Protein AF-0000000081331642 (afdb_homodimer)

Structure (mmCIF, N/CA/C/O backbone):
data_AF-0000000081331642-model_v1
#
loop_
_entity.id
_entity.type
_entity.pdbx_description
1 polymer 'Uncharacterized protein'
#
loop_
_atom_site.group_PDB
_atom_site.id
_atom_site.type_symbol
_atom_site.label_atom_id
_atom_site.label_alt_id
_atom_site.label_comp_id
_atom_site.label_asym_id
_atom_site.label_entity_id
_atom_site.label_seq_id
_atom_site.pdbx_PDB_ins_code
_atom_site.Cartn_x
_atom_site.Cartn_y
_atom_site.Cartn_z
_atom_site.occupancy
_atom_site.B_iso_or_equiv
_atom_site.auth_seq_id
_atom_site.auth_comp_id
_atom_site.auth_asym_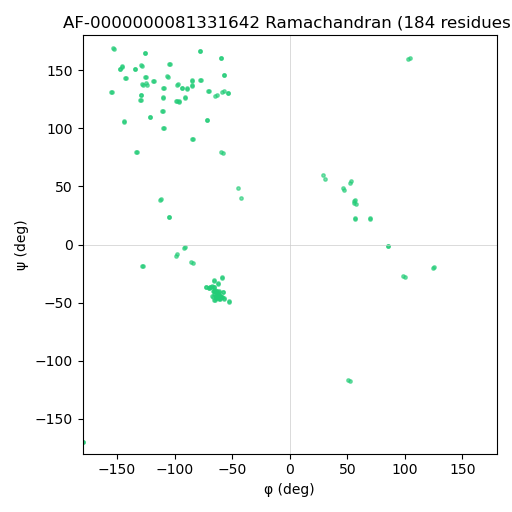id
_atom_site.auth_atom_id
_atom_site.pdbx_PDB_model_num
ATOM 1 N N . MET A 1 1 ? -24.922 18.828 -0.654 1 33.34 1 MET A N 1
ATOM 2 C CA . MET A 1 1 ? -24.812 17.391 -0.44 1 33.34 1 MET A CA 1
ATOM 3 C C . MET A 1 1 ? -23.359 16.969 -0.201 1 33.34 1 MET A C 1
ATOM 5 O O . MET A 1 1 ? -22.469 17.391 -0.939 1 33.34 1 MET A O 1
ATOM 9 N N . ASN A 1 2 ? -22.812 16.781 1.044 1 40.72 2 ASN A N 1
ATOM 10 C CA . ASN A 1 2 ? -21.469 16.797 1.607 1 40.72 2 ASN A CA 1
ATOM 11 C C . ASN A 1 2 ? -20.578 15.758 0.948 1 40.72 2 ASN A C 1
ATOM 13 O O . ASN A 1 2 ? -20.875 14.57 0.965 1 40.72 2 ASN A O 1
ATOM 17 N N . MET A 1 3 ? -20.062 16.094 -0.274 1 52.34 3 MET A N 1
ATOM 18 C CA . MET A 1 3 ? -19.266 15.375 -1.262 1 52.34 3 MET A CA 1
ATOM 19 C C . MET A 1 3 ? -18.156 14.562 -0.586 1 52.34 3 MET A C 1
ATOM 21 O O . MET A 1 3 ? -17 14.984 -0.569 1 52.34 3 MET A O 1
ATOM 25 N N . VAL A 1 4 ? -18.312 13.836 0.632 1 63.12 4 VAL A N 1
ATOM 26 C CA . VAL A 1 4 ? -17.203 13.258 1.379 1 63.12 4 VAL A CA 1
ATOM 27 C C . VAL A 1 4 ? -16.969 11.82 0.92 1 63.12 4 VAL A C 1
ATOM 29 O O . VAL A 1 4 ? -17.906 11.125 0.539 1 63.12 4 VAL A O 1
ATOM 32 N N . SER A 1 5 ? -15.758 11.438 0.521 1 74.75 5 SER A N 1
ATOM 33 C CA . SER A 1 5 ? -15.344 10.055 0.302 1 74.75 5 SER A CA 1
ATOM 34 C C . SER A 1 5 ? -15.406 9.25 1.596 1 74.75 5 SER A C 1
ATOM 36 O O . SER A 1 5 ? -15.047 9.75 2.662 1 74.75 5 SER A O 1
ATOM 38 N N . TYR A 1 6 ? -16.109 8.102 1.432 1 81.88 6 TYR A N 1
ATOM 39 C CA . TYR A 1 6 ? -16.188 7.293 2.643 1 81.88 6 TYR A CA 1
ATOM 40 C C . TYR A 1 6 ? -16.172 5.805 2.305 1 81.88 6 TYR A C 1
ATOM 42 O O . TYR A 1 6 ? -16.469 5.422 1.169 1 81.88 6 TYR A O 1
ATOM 50 N N . TRP A 1 7 ? -15.688 5.051 3.271 1 89.06 7 TRP A N 1
ATOM 51 C CA . TRP A 1 7 ? -15.672 3.594 3.211 1 89.06 7 TRP A CA 1
ATOM 52 C C . TRP A 1 7 ? -16.906 3.012 3.883 1 89.06 7 TRP A C 1
ATOM 54 O O . TRP A 1 7 ? -17.344 3.492 4.938 1 89.06 7 TRP A O 1
ATOM 64 N N . LYS A 1 8 ? -17.469 2.049 3.156 1 87.44 8 LYS A N 1
ATOM 65 C CA . LYS A 1 8 ? -18.609 1.317 3.703 1 87.44 8 LYS A CA 1
ATOM 66 C C . LYS A 1 8 ? -18.344 -0.186 3.715 1 87.44 8 LYS A C 1
ATOM 68 O O . LYS A 1 8 ? -17.781 -0.729 2.764 1 87.44 8 LYS A O 1
ATOM 73 N N . ASP A 1 9 ? -18.766 -0.871 4.914 1 90.81 9 ASP A N 1
ATOM 74 C CA . ASP A 1 9 ? -18.734 -2.326 5.02 1 90.81 9 ASP A CA 1
ATOM 75 C C . ASP A 1 9 ? -17.359 -2.883 4.664 1 90.81 9 ASP A C 1
ATOM 77 O O . ASP A 1 9 ? -17.25 -3.736 3.781 1 90.81 9 ASP A O 1
ATOM 81 N N . PHE A 1 10 ? -16.391 -2.344 5.371 1 93.38 10 PHE A N 1
ATOM 82 C CA . PHE A 1 10 ? -15.047 -2.834 5.043 1 93.38 10 PHE A CA 1
ATOM 83 C C . PHE A 1 10 ? -14.539 -3.783 6.121 1 93.38 10 PHE A C 1
ATOM 85 O O . PHE A 1 10 ? -15.047 -3.783 7.246 1 93.38 10 PHE A O 1
ATOM 92 N N . GLU A 1 11 ? -13.609 -4.68 5.785 1 96.5 11 GLU A N 1
ATOM 93 C CA . GLU A 1 11 ? -12.969 -5.613 6.703 1 96.5 11 GLU A CA 1
ATOM 94 C C . GLU A 1 11 ? -11.453 -5.645 6.496 1 96.5 11 GLU A C 1
ATOM 96 O O . GLU A 1 11 ? -10.969 -5.414 5.387 1 96.5 11 GLU A O 1
ATOM 101 N N . GLU A 1 12 ? -10.766 -5.945 7.555 1 97.06 12 GLU A N 1
ATOM 102 C CA . GLU A 1 12 ? -9.312 -6.074 7.48 1 97.06 12 GLU A CA 1
ATOM 103 C C . GLU A 1 12 ? -8.906 -7.406 6.859 1 97.06 12 GLU A C 1
ATOM 105 O O . GLU A 1 12 ? -9.508 -8.445 7.156 1 97.06 12 GLU A O 1
ATOM 110 N N . VAL A 1 13 ? -7.82 -7.363 6.02 1 97.81 13 VAL A N 1
ATOM 111 C CA . VAL A 1 13 ? -7.441 -8.609 5.363 1 97.81 13 VAL A CA 1
ATOM 112 C C . VAL A 1 13 ? -5.957 -8.891 5.602 1 97.81 13 VAL A C 1
ATOM 114 O O . VAL A 1 13 ? -5.488 -10.008 5.387 1 97.81 13 VAL A O 1
ATOM 117 N N . HIS A 1 14 ? -5.242 -7.91 5.961 1 97.31 14 HIS A N 1
ATOM 118 C CA . HIS A 1 14 ? -3.82 -8.062 6.254 1 97.31 14 HIS A CA 1
ATOM 119 C C . HIS A 1 14 ? -3.34 -6.977 7.215 1 97.31 14 HIS A C 1
ATOM 121 O O . HIS A 1 14 ? -3.668 -5.801 7.047 1 97.31 14 HIS A O 1
ATOM 127 N N . THR A 1 15 ? -2.645 -7.367 8.227 1 96.06 15 THR A N 1
ATOM 128 C CA . THR A 1 15 ? -2.033 -6.449 9.188 1 96.06 15 THR A CA 1
ATOM 129 C C . THR A 1 15 ? -0.557 -6.777 9.383 1 96.06 15 THR A C 1
ATOM 131 O O . THR A 1 15 ? -0.193 -7.938 9.57 1 96.06 15 THR A O 1
ATOM 134 N N . ASP A 1 16 ? 0.251 -5.727 9.234 1 95.69 16 ASP A N 1
ATOM 135 C CA . ASP A 1 16 ? 1.697 -5.875 9.359 1 95.69 16 ASP A CA 1
ATOM 136 C C . ASP A 1 16 ? 2.322 -4.645 10.016 1 95.69 16 ASP A C 1
ATOM 138 O O . ASP A 1 16 ? 2.541 -3.627 9.359 1 95.69 16 ASP A O 1
ATOM 142 N N . GLU A 1 17 ? 2.732 -4.699 11.25 1 92.38 17 GLU A N 1
ATOM 143 C CA . GLU A 1 17 ? 3.42 -3.645 11.992 1 92.38 17 GLU A CA 1
ATOM 144 C C . GLU A 1 17 ? 2.717 -2.303 11.82 1 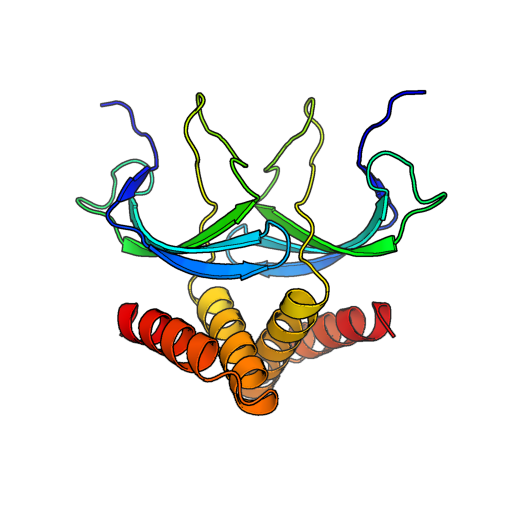92.38 17 GLU A C 1
ATOM 146 O O . GLU A 1 17 ? 3.346 -1.307 11.461 1 92.38 17 GLU A O 1
ATOM 151 N N . GLY A 1 18 ? 1.431 -2.246 11.961 1 90.5 18 GLY A N 1
ATOM 152 C CA . GLY A 1 18 ? 0.645 -1.023 11.922 1 90.5 18 GLY A CA 1
ATOM 153 C C . GLY A 1 18 ? -0.03 -0.787 10.586 1 90.5 18 GLY A C 1
ATOM 154 O O . GLY A 1 18 ? -1.012 -0.046 10.5 1 90.5 18 GLY A O 1
ATOM 155 N N . LEU A 1 19 ? 0.579 -1.318 9.516 1 94.88 19 LEU A N 1
ATOM 156 C CA . LEU A 1 19 ? -0.072 -1.257 8.211 1 94.88 19 LEU A CA 1
ATOM 157 C C . LEU A 1 19 ? -1.285 -2.18 8.164 1 94.88 19 LEU A C 1
ATOM 159 O O . LEU A 1 19 ? -1.202 -3.342 8.57 1 94.88 19 LEU A O 1
ATOM 163 N N . VAL A 1 20 ? -2.391 -1.661 7.676 1 96.88 20 VAL A N 1
ATOM 164 C CA . VAL A 1 20 ? -3.609 -2.457 7.57 1 96.88 20 VAL A CA 1
ATOM 165 C C . VAL A 1 20 ? -4.188 -2.334 6.164 1 96.88 20 VAL A C 1
ATOM 167 O O . VAL A 1 20 ? -4.406 -1.225 5.668 1 96.88 20 VAL A O 1
ATOM 170 N N . LEU A 1 21 ? -4.379 -3.496 5.523 1 97.69 21 LEU A N 1
ATOM 171 C CA . LEU A 1 21 ? -5.125 -3.541 4.27 1 97.69 21 LEU A CA 1
ATOM 172 C C . LEU A 1 21 ? -6.574 -3.941 4.512 1 97.69 21 LEU A C 1
ATOM 174 O O . LEU A 1 21 ? -6.852 -4.844 5.309 1 97.69 21 LEU A O 1
ATOM 178 N N . ILE A 1 22 ? -7.445 -3.223 3.785 1 97.44 22 ILE A N 1
ATOM 179 C CA . ILE A 1 22 ? -8.867 -3.518 3.93 1 97.44 22 ILE A CA 1
ATOM 180 C C . ILE A 1 22 ? -9.492 -3.725 2.551 1 97.44 22 ILE A C 1
ATOM 182 O O . ILE A 1 22 ? -8.977 -3.225 1.548 1 97.44 22 ILE A O 1
ATOM 186 N N . VAL A 1 23 ? -10.562 -4.484 2.545 1 97.75 23 VAL A N 1
ATOM 187 C CA . VAL A 1 23 ? -11.453 -4.52 1.385 1 97.75 23 VAL A CA 1
ATOM 188 C C . VAL A 1 23 ? -12.844 -4.043 1.784 1 97.75 23 VAL A C 1
ATOM 190 O O . VAL A 1 23 ? -13.281 -4.254 2.918 1 97.75 23 VAL A O 1
ATOM 193 N N . GLY A 1 24 ? -13.406 -3.32 0.912 1 96.06 24 GLY A N 1
ATOM 194 C CA . GLY A 1 24 ? -14.734 -2.797 1.162 1 96.06 24 GLY A CA 1
ATOM 195 C C . GLY A 1 24 ? -15.273 -1.956 0.019 1 96.06 24 GLY A C 1
ATOM 196 O O . GLY A 1 24 ? -14.766 -2.031 -1.104 1 96.06 24 GLY A O 1
ATOM 197 N N . TRP A 1 25 ? -16.344 -1.327 0.309 1 93.75 25 TRP A N 1
ATOM 198 C CA . TRP A 1 25 ? -16.953 -0.441 -0.668 1 93.75 25 TRP A CA 1
ATOM 199 C C . TRP A 1 25 ? -16.531 1.006 -0.44 1 93.75 25 TRP A C 1
ATOM 201 O O . TRP A 1 25 ? -16.656 1.523 0.673 1 93.75 25 TRP A O 1
ATOM 211 N N . TYR A 1 26 ? -15.984 1.534 -1.472 1 91.31 26 TYR A N 1
ATOM 212 C CA . TYR A 1 26 ? -15.516 2.916 -1.407 1 91.31 26 TYR A CA 1
ATOM 213 C C . TYR A 1 26 ? -16.391 3.822 -2.275 1 91.31 26 TYR A C 1
ATOM 215 O O . TYR A 1 26 ? -16.609 3.539 -3.455 1 91.31 26 TYR A O 1
ATOM 223 N N . ASP A 1 27 ? -16.875 4.844 -1.683 1 85.69 27 ASP A N 1
ATOM 224 C CA . ASP A 1 27 ? -17.641 5.828 -2.43 1 85.69 27 ASP A CA 1
ATOM 225 C C . ASP A 1 27 ? -16.875 7.141 -2.57 1 85.69 27 ASP A C 1
ATOM 227 O O . ASP A 1 27 ? -16.781 7.918 -1.617 1 85.69 27 ASP A O 1
ATOM 231 N N . HIS A 1 28 ? -16.344 7.266 -3.629 1 74 28 HIS A N 1
ATOM 232 C CA . HIS A 1 28 ? -15.602 8.484 -3.912 1 74 28 HIS A CA 1
ATOM 233 C C . HIS A 1 28 ? -16.547 9.672 -4.109 1 74 28 HIS A C 1
ATOM 235 O O . HIS A 1 28 ? -17.219 9.766 -5.137 1 74 28 HIS A O 1
ATOM 241 N N . LYS A 1 29 ? -16.609 10.594 -3.145 1 68.69 29 LYS A N 1
ATOM 242 C CA . LYS A 1 29 ? -17.391 11.828 -3.215 1 68.69 29 LYS A CA 1
ATOM 243 C C . LYS A 1 29 ? -18.859 11.539 -3.479 1 68.69 29 LYS A C 1
ATOM 245 O O . LYS A 1 29 ? -19.531 12.281 -4.203 1 68.69 29 LYS A O 1
ATOM 250 N N . ASN A 1 30 ? -19.234 10.344 -3.154 1 65.75 30 ASN A N 1
ATOM 251 C CA . ASN A 1 30 ? -20.625 9.922 -3.271 1 65.75 30 ASN A CA 1
ATOM 252 C C . ASN A 1 30 ? -21.047 9.797 -4.73 1 65.75 30 ASN A C 1
ATOM 254 O O . ASN A 1 30 ? -22.203 10.055 -5.066 1 65.75 30 ASN A O 1
ATOM 258 N N . LYS A 1 31 ? -20.234 9.648 -5.543 1 67.81 31 LYS A N 1
ATOM 259 C CA . LYS A 1 31 ? -20.562 9.672 -6.969 1 67.81 31 LYS A CA 1
ATOM 260 C C . LYS A 1 31 ? -21.047 8.305 -7.445 1 67.81 31 LYS A C 1
ATOM 262 O O . LYS A 1 31 ? -21.609 8.188 -8.531 1 67.81 31 LYS A O 1
ATOM 267 N N . ASN A 1 32 ? -20.75 7.41 -6.617 1 62.88 32 ASN A N 1
ATOM 268 C CA . ASN A 1 32 ? -21.062 6.09 -7.145 1 62.88 32 ASN A CA 1
ATOM 269 C C . ASN A 1 32 ? -22.219 5.438 -6.379 1 62.88 32 ASN A C 1
ATOM 271 O O . ASN A 1 32 ? -22.297 4.211 -6.297 1 62.88 32 ASN A O 1
ATOM 275 N N . ASN A 1 33 ? -23.078 6.152 -6.078 1 63.19 33 ASN A N 1
ATOM 276 C CA . ASN A 1 33 ? -24.281 5.574 -5.516 1 63.19 33 ASN A CA 1
ATOM 277 C C . ASN A 1 33 ? -24 4.273 -4.773 1 63.19 33 ASN A C 1
ATOM 279 O O . ASN A 1 33 ? -24.5 3.215 -5.145 1 63.19 33 ASN A O 1
ATOM 283 N N . GLY A 1 34 ? -23.328 4.137 -3.896 1 65.06 34 GLY A N 1
ATOM 284 C CA . GLY A 1 34 ? -23.109 2.963 -3.066 1 65.06 34 GLY A CA 1
ATOM 285 C C . GLY A 1 34 ? -21.656 2.537 -2.998 1 65.06 34 GLY A C 1
ATOM 286 O O . GLY A 1 34 ? -21.281 1.731 -2.145 1 65.06 34 GLY A O 1
ATOM 287 N N . GLY A 1 35 ? -20.922 2.949 -3.9 1 80.94 35 GLY A N 1
ATOM 288 C CA . GLY A 1 35 ? -19.484 2.748 -3.822 1 80.94 35 GLY A CA 1
ATOM 289 C C . GLY A 1 35 ? -19 1.627 -4.715 1 80.94 35 GLY A C 1
ATOM 290 O O . GLY A 1 35 ? -19.797 0.852 -5.25 1 80.94 35 GLY A O 1
ATOM 291 N N . SER A 1 36 ? -17.797 1.575 -5.051 1 90.31 36 SER A N 1
ATOM 292 C CA . SER A 1 36 ? -17.109 0.513 -5.781 1 90.31 36 SER A CA 1
ATOM 293 C C . SER A 1 36 ? -16.203 -0.305 -4.855 1 90.31 36 SER A C 1
ATOM 295 O O . SER A 1 36 ? -15.695 0.214 -3.865 1 90.31 36 SER A O 1
ATOM 297 N N . LYS A 1 37 ? -16.172 -1.584 -5.164 1 94.69 37 LYS A N 1
ATOM 298 C CA . LYS A 1 37 ? -15.25 -2.438 -4.418 1 94.69 37 LYS A CA 1
ATOM 299 C C . LYS A 1 37 ? -13.812 -1.933 -4.543 1 94.69 37 LYS A C 1
ATOM 301 O O . LYS A 1 37 ? -13.359 -1.606 -5.641 1 94.69 37 LYS A O 1
ATOM 306 N N . ALA A 1 38 ? -13.188 -1.855 -3.408 1 95.94 38 ALA A N 1
ATOM 307 C CA . ALA A 1 38 ? -11.828 -1.316 -3.441 1 95.94 38 ALA A CA 1
ATOM 308 C C . ALA A 1 38 ? -10.961 -1.961 -2.367 1 95.94 38 ALA A C 1
ATOM 310 O O . ALA A 1 38 ? -11.469 -2.473 -1.368 1 95.94 38 ALA A O 1
ATOM 311 N N . LEU A 1 39 ? -9.703 -2.025 -2.646 1 97.38 39 LEU A N 1
ATOM 312 C CA . LEU A 1 39 ? -8.68 -2.27 -1.634 1 97.38 39 LEU A CA 1
ATOM 313 C C . LEU A 1 39 ? -8.195 -0.958 -1.023 1 97.38 39 LEU A C 1
ATOM 315 O O . LEU A 1 39 ? -7.973 0.02 -1.74 1 97.38 39 LEU A O 1
ATOM 319 N N . GLY A 1 40 ? -8.078 -0.889 0.271 1 96.12 40 GLY A N 1
ATOM 320 C CA . GLY A 1 40 ? -7.598 0.287 0.977 1 96.12 40 GLY A CA 1
ATOM 321 C C . GLY A 1 40 ? -6.434 -0.008 1.902 1 96.12 40 GLY A C 1
ATOM 322 O O . GLY A 1 40 ? -6.156 -1.17 2.211 1 96.12 40 GLY A O 1
ATOM 323 N N . VAL A 1 41 ? -5.762 1.034 2.324 1 95.62 41 VAL A N 1
ATOM 324 C CA . VAL A 1 41 ? -4.633 0.885 3.236 1 95.62 41 VAL A CA 1
ATOM 325 C C . VAL A 1 41 ? -4.629 2.031 4.246 1 95.62 41 VAL A C 1
ATOM 327 O O . VAL A 1 41 ? -4.992 3.162 3.914 1 95.62 41 VAL A O 1
ATOM 330 N N . HIS A 1 42 ? -4.266 1.721 5.41 1 92.69 42 HIS A N 1
ATOM 331 C CA . HIS A 1 42 ? -4.039 2.725 6.445 1 92.69 42 HIS A CA 1
ATOM 332 C C . HIS A 1 42 ? -3.025 2.24 7.473 1 92.69 42 HIS A C 1
ATOM 334 O O . HIS A 1 42 ? -2.609 1.079 7.441 1 92.69 42 HIS A O 1
ATOM 340 N N . TRP A 1 43 ? -2.574 3.098 8.281 1 91.88 43 TRP A N 1
ATOM 341 C CA . TRP A 1 43 ? -1.648 2.822 9.383 1 91.88 43 TRP A CA 1
ATOM 342 C C . TRP A 1 43 ? -2.254 3.225 10.719 1 91.88 43 TRP A C 1
ATOM 344 O O . TRP A 1 43 ? -2.332 4.41 11.039 1 91.88 43 TRP A O 1
ATOM 354 N N . GLY A 1 44 ? -2.574 2.176 11.477 1 91 44 GLY A N 1
ATOM 355 C CA . GLY A 1 44 ? -3.309 2.516 12.68 1 91 44 GLY A CA 1
ATOM 356 C C . GLY A 1 44 ? -4.527 3.375 12.414 1 91 44 GLY A C 1
ATOM 357 O O . GLY A 1 44 ? -5.41 2.99 11.648 1 91 44 GLY A O 1
ATOM 358 N N . ASP A 1 45 ? -4.531 4.578 12.953 1 87.44 45 ASP A N 1
ATOM 359 C CA . ASP A 1 45 ? -5.676 5.469 12.773 1 87.44 45 ASP A CA 1
ATOM 360 C C . ASP A 1 45 ? -5.359 6.566 11.758 1 87.44 45 ASP A C 1
ATOM 362 O O . ASP A 1 45 ? -6.023 7.605 11.734 1 87.44 45 ASP A O 1
ATOM 366 N N . TYR A 1 46 ? -4.352 6.223 10.883 1 87.38 46 TYR A N 1
ATOM 367 C CA . TYR A 1 46 ? -3.916 7.195 9.891 1 87.38 46 TYR A CA 1
ATOM 368 C C . TYR A 1 46 ? -3.982 6.605 8.484 1 87.38 46 TYR A C 1
ATOM 370 O O . TYR A 1 46 ? -3.672 5.43 8.281 1 87.38 46 TYR A O 1
ATOM 378 N N . PRO A 1 47 ? -4.344 7.527 7.582 1 84.19 47 PRO A N 1
ATOM 379 C CA . PRO A 1 47 ? -4.688 8.945 7.645 1 84.19 47 PRO A CA 1
ATOM 380 C C . PRO A 1 47 ? -6.109 9.188 8.148 1 84.19 47 PRO A C 1
ATOM 382 O O . PRO A 1 47 ? -6.906 8.25 8.234 1 84.19 47 PRO A O 1
ATOM 385 N N . GLN A 1 48 ? -6.367 10.422 8.477 1 83.5 48 GLN A N 1
ATOM 386 C CA . GLN A 1 48 ? -7.695 10.836 8.914 1 83.5 48 GLN A CA 1
ATOM 387 C C . GLN A 1 48 ? -8.188 12.039 8.117 1 83.5 48 GLN A C 1
ATOM 389 O O . GLN A 1 48 ? -7.383 12.883 7.699 1 83.5 48 GLN A O 1
ATOM 394 N N . SER A 1 49 ? -9.406 11.977 7.77 1 76.5 49 SER A N 1
ATOM 395 C CA . SER A 1 49 ? -10.109 13.148 7.25 1 76.5 49 SER A CA 1
ATOM 396 C C . SER A 1 49 ? -11.164 13.641 8.234 1 76.5 49 SER A C 1
ATOM 398 O O . SER A 1 49 ? -12.109 12.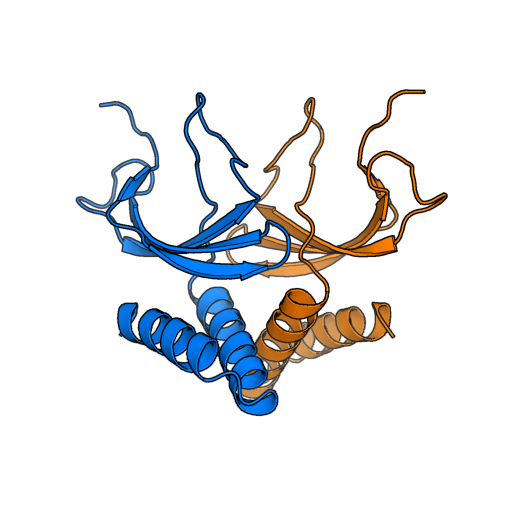914 8.555 1 76.5 49 SER A O 1
ATOM 400 N N . ARG A 1 50 ? -10.977 14.859 8.773 1 80.31 50 ARG A N 1
ATOM 401 C CA . ARG A 1 50 ? -11.891 15.43 9.758 1 80.31 50 ARG A CA 1
ATOM 402 C C . ARG A 1 50 ? -12.047 14.508 10.961 1 80.31 50 ARG A C 1
ATOM 404 O O . ARG A 1 50 ? -13.172 14.234 11.398 1 80.31 50 ARG A O 1
ATOM 411 N N . GLY A 1 51 ? -10.953 13.867 11.344 1 81.69 51 GLY A N 1
ATOM 412 C CA . GLY A 1 51 ? -10.945 13.07 12.562 1 81.69 51 GLY A CA 1
ATOM 413 C C . GLY A 1 51 ? -11.445 11.648 12.344 1 81.69 51 GLY A C 1
ATOM 414 O O . GLY A 1 51 ? -11.523 10.867 13.289 1 81.69 51 GLY A O 1
ATOM 415 N N . VAL A 1 52 ? -11.812 11.367 11.203 1 84.62 52 VAL A N 1
ATOM 416 C CA . VAL A 1 52 ? -12.312 10.031 10.883 1 84.62 52 VAL A CA 1
ATOM 417 C C . VAL A 1 52 ? -11.289 9.297 10.016 1 84.62 52 VAL A C 1
ATOM 419 O O . VAL A 1 52 ? -10.719 9.875 9.086 1 84.62 52 VAL A O 1
ATOM 422 N N . LEU A 1 53 ? -11.062 8.055 10.375 1 87.31 53 LEU A N 1
ATOM 423 C CA . LEU A 1 53 ? -10.156 7.23 9.586 1 87.31 53 LEU A CA 1
ATOM 424 C C . LEU A 1 53 ? -10.57 7.223 8.117 1 87.31 53 LEU A C 1
ATOM 426 O O . LEU A 1 53 ? -11.742 7.008 7.793 1 87.31 53 LEU A O 1
ATOM 430 N N . SER A 1 54 ? -9.594 7.473 7.262 1 87.44 54 SER A N 1
ATOM 431 C CA . SER A 1 54 ? -9.82 7.547 5.82 1 87.44 54 SER A CA 1
ATOM 432 C C . SER A 1 54 ? -8.773 6.75 5.055 1 87.44 54 SER A C 1
ATOM 434 O O . SER A 1 54 ? -7.855 7.332 4.465 1 87.44 54 SER A O 1
ATOM 436 N N . PRO A 1 55 ? -8.984 5.473 5.016 1 91.56 55 PRO A N 1
ATOM 437 C CA . PRO A 1 55 ? -8.016 4.645 4.289 1 91.56 55 PRO A CA 1
ATOM 438 C C . PRO A 1 55 ? -7.848 5.074 2.832 1 91.56 55 PRO A C 1
ATOM 440 O O . PRO A 1 55 ? -8.812 5.508 2.199 1 91.56 55 PRO A O 1
ATOM 443 N N . CYS A 1 56 ? -6.66 4.926 2.352 1 91.94 56 CYS A N 1
ATOM 444 C CA . CYS A 1 56 ? -6.363 5.277 0.967 1 91.94 56 CYS A CA 1
ATOM 445 C C . CYS A 1 56 ? -6.691 4.121 0.028 1 91.94 56 CYS A C 1
ATOM 447 O O . CYS A 1 56 ? -6.434 2.961 0.352 1 91.94 56 CYS A O 1
ATOM 449 N N . VAL A 1 57 ? -7.199 4.5 -1.093 1 93.12 57 VAL A N 1
ATOM 450 C CA . VAL A 1 57 ? -7.629 3.492 -2.055 1 93.12 57 VAL A CA 1
ATOM 451 C C . VAL A 1 57 ? -6.441 3.053 -2.908 1 93.12 57 VAL A C 1
ATOM 453 O O . VAL A 1 57 ? -5.648 3.885 -3.357 1 93.12 57 VAL A O 1
ATOM 456 N N . ILE A 1 58 ? -6.328 1.784 -3.131 1 95.88 58 ILE A N 1
ATOM 457 C CA . ILE A 1 58 ? -5.336 1.207 -4.031 1 95.88 58 ILE A CA 1
ATOM 458 C C . ILE A 1 58 ? -5.98 0.906 -5.383 1 95.88 58 ILE A C 1
ATOM 460 O O . ILE A 1 58 ? -6.977 0.186 -5.453 1 95.88 58 ILE A O 1
ATOM 464 N N . PRO A 1 59 ? -5.465 1.437 -6.449 1 94.69 59 PRO A N 1
ATOM 465 C CA . PRO A 1 59 ? -6.043 1.241 -7.777 1 94.69 59 PRO A CA 1
ATOM 466 C C . PRO A 1 59 ? -6.102 -0.229 -8.188 1 94.69 59 PRO A C 1
ATOM 468 O O . PRO A 1 59 ? -5.309 -1.04 -7.703 1 94.69 59 PRO A O 1
ATOM 471 N N . VAL A 1 60 ? -6.93 -0.527 -9.133 1 92.81 60 VAL A N 1
ATOM 472 C CA . VAL A 1 60 ? -7.293 -1.887 -9.516 1 92.81 60 VAL A CA 1
ATOM 473 C C . VAL A 1 60 ? -6.051 -2.646 -9.969 1 92.81 60 VAL A C 1
ATOM 475 O O . VAL A 1 60 ? -5.824 -3.785 -9.555 1 92.81 60 VAL A O 1
ATOM 478 N N . SER A 1 61 ? -5.215 -2.086 -10.797 1 90.5 61 SER A N 1
ATOM 479 C CA . SER A 1 61 ? -4.047 -2.787 -11.32 1 90.5 61 SER A CA 1
ATOM 480 C C . SER A 1 61 ? -3.051 -3.107 -10.211 1 90.5 61 SER A C 1
ATOM 482 O O . SER A 1 61 ? -2.523 -4.219 -10.148 1 90.5 61 SER A O 1
ATOM 484 N N . THR A 1 62 ? -2.814 -2.24 -9.352 1 95.38 62 THR A N 1
ATOM 485 C CA . THR A 1 62 ? -1.882 -2.439 -8.242 1 95.38 62 THR A CA 1
ATOM 486 C C . THR A 1 62 ? -2.473 -3.389 -7.207 1 95.38 62 THR A C 1
ATOM 488 O O . THR A 1 62 ? -1.75 -4.188 -6.605 1 95.38 62 THR A O 1
ATOM 491 N N . ARG A 1 63 ? -3.768 -3.275 -7.023 1 96.25 63 ARG A N 1
ATOM 492 C CA . ARG A 1 63 ? -4.473 -4.156 -6.098 1 96.25 63 ARG A CA 1
ATOM 493 C C . ARG A 1 63 ? -4.191 -5.621 -6.41 1 96.25 63 ARG A C 1
ATOM 495 O O . ARG A 1 63 ? -3.84 -6.395 -5.52 1 96.25 63 ARG A O 1
ATOM 502 N N . SER A 1 64 ? -4.34 -5.945 -7.672 1 95.31 64 SER A N 1
ATOM 503 C CA . SER A 1 64 ? -4.137 -7.328 -8.086 1 95.31 64 SER A CA 1
ATOM 504 C C . SER A 1 64 ? -2.703 -7.777 -7.824 1 95.31 64 SER A C 1
ATOM 506 O O . SER A 1 64 ? -2.471 -8.906 -7.375 1 95.31 64 SER A O 1
ATOM 508 N N . ALA A 1 65 ? -1.804 -6.941 -8.117 1 95.38 65 ALA A N 1
ATOM 509 C CA . ALA A 1 65 ? -0.395 -7.262 -7.906 1 95.38 65 ALA A CA 1
ATOM 510 C C . ALA A 1 65 ? -0.1 -7.469 -6.422 1 95.38 65 ALA A C 1
ATOM 512 O O . ALA A 1 65 ? 0.581 -8.422 -6.047 1 95.38 65 ALA A O 1
ATOM 513 N N . ILE A 1 66 ? -0.615 -6.609 -5.605 1 97.12 66 ILE A N 1
ATOM 514 C CA . ILE A 1 66 ? -0.36 -6.652 -4.168 1 97.12 66 ILE A CA 1
ATOM 515 C C . ILE A 1 66 ? -0.967 -7.922 -3.574 1 97.12 66 ILE A C 1
ATOM 517 O O . ILE A 1 66 ? -0.299 -8.648 -2.836 1 97.12 66 ILE A O 1
ATOM 521 N N . LEU A 1 67 ? -2.189 -8.203 -3.906 1 97.69 67 LEU A N 1
ATOM 522 C CA . LEU A 1 67 ? -2.859 -9.375 -3.355 1 97.69 67 LEU A CA 1
ATOM 523 C C . LEU A 1 67 ? -2.191 -10.656 -3.836 1 97.69 67 LEU A C 1
ATOM 525 O O . LEU A 1 67 ? -2.047 -11.609 -3.068 1 97.69 67 LEU A O 1
ATOM 529 N N . SER A 1 68 ? -1.746 -10.68 -5.047 1 95.62 68 SER A N 1
ATOM 530 C CA . SER A 1 68 ? -1.019 -11.836 -5.566 1 95.62 68 SER A CA 1
ATOM 531 C C . SER A 1 68 ? 0.299 -12.039 -4.824 1 95.62 68 SER A C 1
ATOM 533 O O . SER A 1 68 ? 0.658 -13.164 -4.488 1 95.62 68 SER A O 1
ATOM 535 N N . GLY A 1 69 ? 0.994 -10.953 -4.617 1 96.62 69 GLY A N 1
ATOM 536 C CA . GLY A 1 69 ? 2.238 -11.039 -3.871 1 96.62 69 GLY A CA 1
ATOM 537 C C . GLY A 1 69 ? 2.049 -11.539 -2.453 1 96.62 69 GLY A C 1
ATOM 538 O O . GLY A 1 69 ? 2.814 -12.383 -1.982 1 96.62 69 GLY A O 1
ATOM 539 N N . LEU A 1 70 ? 1.064 -11.047 -1.821 1 97.62 70 LEU A N 1
ATOM 540 C CA . LEU A 1 70 ? 0.772 -11.453 -0.452 1 97.62 70 LEU A CA 1
ATOM 541 C C . LEU A 1 70 ? 0.357 -12.922 -0.401 1 97.62 70 LEU A C 1
ATOM 543 O O . LEU A 1 70 ? 0.73 -13.648 0.526 1 97.62 70 LEU A O 1
ATOM 547 N N . LEU A 1 71 ? -0.441 -13.359 -1.399 1 97.38 71 LEU A N 1
ATOM 548 C CA . LEU A 1 71 ? -0.848 -14.758 -1.454 1 97.38 71 LEU A CA 1
ATOM 549 C C . LEU A 1 71 ? 0.362 -15.672 -1.64 1 97.38 71 LEU A C 1
ATOM 551 O O . LEU A 1 71 ? 0.495 -16.688 -0.945 1 97.38 71 LEU A O 1
ATOM 555 N N . HIS A 1 72 ? 1.21 -15.312 -2.506 1 95.62 72 HIS A N 1
ATOM 556 C CA . HIS A 1 72 ? 2.422 -16.094 -2.729 1 95.62 72 HIS A CA 1
ATOM 557 C C . HIS A 1 72 ? 3.246 -16.203 -1.45 1 95.62 72 HIS A C 1
ATOM 559 O O . HIS A 1 72 ? 3.721 -17.297 -1.109 1 95.62 72 HIS A O 1
ATOM 565 N N . GLN A 1 73 ? 3.393 -15.102 -0.779 1 95.94 73 GLN A N 1
ATOM 566 C CA . GLN A 1 73 ? 4.148 -15.094 0.469 1 95.94 73 GLN A CA 1
ATOM 567 C C . GLN A 1 73 ? 3.5 -16 1.508 1 95.94 73 GLN A C 1
ATOM 569 O O . GLN A 1 73 ? 4.191 -16.766 2.191 1 95.94 73 GLN A O 1
ATOM 574 N N . ALA A 1 74 ? 2.227 -15.891 1.646 1 96.88 74 ALA A N 1
ATOM 575 C CA . ALA A 1 74 ? 1.503 -16.688 2.637 1 96.88 74 ALA A CA 1
ATOM 576 C C . ALA A 1 74 ? 1.642 -18.172 2.35 1 96.88 74 ALA A C 1
ATOM 578 O O . ALA A 1 74 ? 1.844 -18.969 3.268 1 96.88 74 ALA A O 1
ATOM 579 N N . VAL A 1 75 ? 1.568 -18.547 1.077 1 96.88 75 VAL A N 1
ATOM 580 C CA . VAL A 1 75 ? 1.698 -19.938 0.663 1 96.88 75 VAL A CA 1
ATOM 581 C C . VAL A 1 75 ? 3.117 -20.422 0.936 1 96.88 75 VAL A C 1
ATOM 583 O O . VAL A 1 75 ? 3.311 -21.516 1.482 1 96.88 75 VAL A O 1
ATOM 586 N N . SER A 1 76 ? 4.074 -19.609 0.586 1 96.12 76 SER A N 1
ATOM 587 C CA . SER A 1 76 ? 5.473 -19.984 0.77 1 96.12 76 SER A CA 1
ATOM 588 C C . SER A 1 76 ? 5.797 -20.203 2.244 1 96.12 76 SER A C 1
ATOM 590 O O . SER A 1 76 ? 6.617 -21.062 2.582 1 96.12 76 SER A O 1
ATOM 592 N N . LYS A 1 77 ? 5.16 -19.469 3.119 1 96 77 LYS A N 1
ATOM 593 C CA . LYS A 1 77 ? 5.406 -19.562 4.555 1 96 77 LYS A CA 1
ATOM 594 C C . LYS A 1 77 ? 4.453 -20.562 5.207 1 96 77 LYS A C 1
ATOM 596 O O . LYS A 1 77 ? 4.492 -20.766 6.426 1 96 77 LYS A O 1
ATOM 601 N N . SER A 1 78 ? 3.566 -21.109 4.449 1 96.56 78 SER A N 1
ATOM 602 C CA . SER A 1 78 ? 2.561 -22.047 4.941 1 96.56 78 SER A CA 1
ATOM 603 C C . SER A 1 78 ? 1.724 -21.422 6.055 1 96.56 78 SER A C 1
ATOM 605 O O . SER A 1 78 ? 1.436 -22.078 7.059 1 96.56 78 SER A O 1
ATOM 607 N N . ASP A 1 79 ? 1.497 -20.172 5.926 1 96.38 79 ASP A N 1
ATOM 608 C CA . ASP A 1 79 ? 0.605 -19.453 6.828 1 96.38 79 ASP A CA 1
ATOM 609 C C . ASP A 1 79 ? -0.85 -19.594 6.387 1 96.38 79 ASP A C 1
ATOM 611 O O . ASP A 1 79 ? -1.371 -18.719 5.688 1 96.38 79 ASP A O 1
ATOM 615 N N . LEU A 1 80 ? -1.498 -20.531 6.848 1 97.06 80 LEU A N 1
ATOM 616 C CA . LEU A 1 80 ? -2.814 -20.922 6.348 1 97.06 80 LEU A CA 1
ATOM 617 C C . LEU A 1 80 ? -3.848 -19.844 6.668 1 97.06 80 LEU A C 1
ATOM 619 O O . LEU A 1 80 ? -4.77 -19.609 5.883 1 97.06 80 LEU A O 1
ATOM 623 N N . GLU A 1 81 ? -3.695 -19.234 7.812 1 97.25 81 GLU A N 1
ATOM 624 C CA . GLU A 1 81 ? -4.629 -18.172 8.172 1 97.25 81 GLU A CA 1
ATOM 625 C C . GLU A 1 81 ? -4.531 -17 7.188 1 97.25 81 GLU A C 1
ATOM 627 O O . GLU A 1 81 ? -5.555 -16.484 6.727 1 97.25 81 GLU A O 1
ATOM 632 N N . GLN A 1 82 ? -3.328 -16.641 6.891 1 96.75 82 GLN A N 1
ATOM 633 C CA . GLN A 1 82 ? -3.127 -15.539 5.949 1 96.75 82 GLN A CA 1
ATOM 634 C C . GLN A 1 82 ? -3.543 -15.938 4.539 1 96.75 82 GLN A C 1
ATOM 636 O O . GLN A 1 82 ? -4.062 -15.117 3.779 1 96.75 82 GLN A O 1
ATOM 641 N N . VAL A 1 83 ? -3.299 -17.188 4.156 1 97.75 83 VAL A N 1
ATOM 642 C CA . VAL A 1 83 ? -3.74 -17.672 2.852 1 97.75 83 VAL A CA 1
ATOM 643 C C . VAL A 1 83 ? -5.254 -17.5 2.721 1 97.75 83 VAL A C 1
ATOM 645 O O . VAL A 1 83 ? -5.738 -16.953 1.727 1 97.75 83 VAL A O 1
ATOM 648 N N . GLU A 1 84 ? -5.984 -17.891 3.738 1 98 84 GLU A N 1
ATOM 649 C CA . GLU A 1 84 ? -7.441 -17.812 3.693 1 98 84 GLU A CA 1
ATOM 650 C C . GLU A 1 84 ? -7.914 -16.359 3.639 1 98 84 GLU A C 1
ATOM 652 O O . GLU A 1 84 ? -8.852 -16.031 2.906 1 98 84 GLU A O 1
ATOM 657 N N . SER A 1 85 ? -7.27 -15.516 4.375 1 98 85 SER A N 1
ATOM 658 C CA . SER A 1 85 ? -7.637 -14.102 4.41 1 98 85 SER A CA 1
ATOM 659 C C . SER A 1 85 ? -7.441 -13.445 3.051 1 98 85 SER A C 1
ATOM 661 O O . SER A 1 85 ? -8.32 -12.727 2.568 1 98 85 SER A O 1
ATOM 663 N N . ILE A 1 86 ? -6.309 -13.703 2.451 1 98.06 86 ILE A N 1
ATOM 664 C CA . ILE A 1 86 ? -5.996 -13.078 1.169 1 98.06 86 ILE A CA 1
ATOM 665 C C . ILE A 1 86 ? -6.898 -13.656 0.082 1 98.06 86 ILE A C 1
ATOM 667 O O . ILE A 1 86 ? -7.332 -12.938 -0.824 1 98.06 86 ILE A O 1
ATOM 671 N N . LYS A 1 87 ? -7.168 -14.93 0.17 1 97.69 87 LYS A N 1
ATOM 672 C CA . LYS A 1 87 ? -8.086 -15.531 -0.789 1 97.69 87 LYS A CA 1
ATOM 673 C C . LYS A 1 87 ? -9.469 -14.883 -0.707 1 97.69 87 LYS A C 1
ATOM 675 O O . LYS A 1 87 ? -10.086 -14.594 -1.734 1 97.69 87 LYS A O 1
ATOM 680 N N . LYS A 1 88 ? -9.953 -14.68 0.474 1 97.56 88 LYS A N 1
ATOM 681 C CA . LYS A 1 88 ? -11.234 -14 0.659 1 97.56 88 LYS A CA 1
ATOM 682 C C . LYS A 1 88 ? -11.211 -12.602 0.04 1 97.56 88 LYS A C 1
ATOM 684 O O . LYS A 1 88 ? -12.195 -12.172 -0.56 1 97.56 88 LYS A O 1
ATOM 689 N N . ALA A 1 89 ? -10.117 -11.93 0.209 1 97.81 89 ALA A N 1
ATOM 690 C CA . ALA A 1 89 ? -9.969 -10.602 -0.382 1 97.81 89 ALA A CA 1
ATOM 691 C C . ALA A 1 89 ? -10.055 -10.672 -1.904 1 97.81 89 ALA A C 1
ATOM 693 O O . ALA A 1 89 ? -10.727 -9.844 -2.527 1 97.81 89 ALA A O 1
ATOM 694 N N . ILE A 1 90 ? -9.383 -11.617 -2.467 1 97 90 ILE A N 1
ATOM 695 C CA . ILE A 1 90 ? -9.383 -11.773 -3.918 1 97 90 ILE A CA 1
ATOM 696 C C . ILE A 1 90 ? -10.789 -12.094 -4.402 1 97 90 ILE A C 1
ATOM 698 O O . ILE A 1 90 ? -11.258 -11.531 -5.395 1 97 90 ILE A O 1
ATOM 702 N N . GLU A 1 91 ? -11.477 -12.898 -3.697 1 96.81 91 GLU A N 1
ATOM 703 C CA . GLU A 1 91 ? -12.836 -13.297 -4.051 1 96.81 91 GLU A CA 1
ATOM 704 C C . GLU A 1 91 ? -13.797 -12.109 -3.98 1 96.81 91 GLU A C 1
ATOM 706 O O . GLU A 1 91 ? -14.773 -12.047 -4.73 1 96.81 91 GLU A O 1
ATOM 711 N N . PHE A 1 92 ? -13.523 -11.234 -3.137 1 97.19 92 PHE A N 1
ATOM 712 C CA . PHE A 1 92 ? -14.336 -10.039 -2.996 1 97.19 92 PHE A CA 1
ATOM 713 C C . PHE A 1 92 ? -14.391 -9.258 -4.309 1 97.19 92 PHE A C 1
ATOM 715 O O . PHE A 1 92 ? -15.375 -8.578 -4.59 1 97.19 92 PHE A O 1
ATOM 722 N N . PHE A 1 93 ? -13.438 -9.328 -5.105 1 95.25 93 PHE A N 1
ATOM 723 C CA . PHE A 1 93 ? -13.352 -8.523 -6.312 1 95.25 93 PHE A CA 1
ATOM 724 C C . PHE A 1 93 ? -13.828 -9.312 -7.527 1 95.25 93 PHE A C 1
ATOM 726 O O . PHE A 1 93 ? -13.82 -8.797 -8.648 1 95.25 93 PHE A O 1
ATOM 733 N N . VAL A 1 94 ? -14.062 -10.508 -7.402 1 86.94 94 VAL A N 1
ATOM 734 C CA . VAL A 1 94 ? -14.602 -11.328 -8.477 1 86.94 94 VAL A CA 1
ATOM 735 C C . VAL A 1 94 ? -16.125 -11.25 -8.477 1 86.94 94 VAL A C 1
ATOM 737 O O . VAL A 1 94 ? -16.75 -11.094 -7.422 1 86.94 94 VAL A O 1
ATOM 740 N N . MET B 1 1 ? 15.07 18.625 20.328 1 33.62 1 MET B N 1
ATOM 741 C CA . MET B 1 1 ? 15.477 18.125 19.016 1 33.62 1 MET B CA 1
ATOM 742 C C . MET B 1 1 ? 14.289 17.547 18.25 1 33.62 1 MET B C 1
ATOM 744 O O . MET B 1 1 ? 13.508 16.781 18.812 1 33.62 1 MET B O 1
ATOM 748 N N . ASN B 1 2 ? 13.594 18.266 17.297 1 40.94 2 ASN B N 1
ATOM 749 C CA . ASN B 1 2 ? 12.266 18.156 16.703 1 40.94 2 ASN B CA 1
ATOM 750 C C . ASN B 1 2 ? 12.07 16.797 16.031 1 40.94 2 ASN B C 1
ATOM 752 O O . ASN B 1 2 ? 12.828 16.422 15.133 1 40.94 2 ASN B O 1
ATOM 756 N N . MET B 1 3 ? 11.789 15.727 16.906 1 52.59 3 MET B N 1
ATOM 757 C CA . MET B 1 3 ? 11.688 14.289 16.656 1 52.59 3 MET B CA 1
ATOM 758 C C . MET B 1 3 ? 10.867 14.008 15.406 1 52.59 3 MET B C 1
ATOM 760 O O . MET B 1 3 ? 9.672 13.727 15.484 1 52.59 3 MET B O 1
ATOM 764 N N . VAL B 1 4 ? 11.086 14.68 14.156 1 63.16 4 VAL B N 1
ATOM 765 C CA . VAL B 1 4 ? 10.188 14.562 13.008 1 63.16 4 VAL B CA 1
ATOM 766 C C . VAL B 1 4 ? 10.641 13.406 12.117 1 63.16 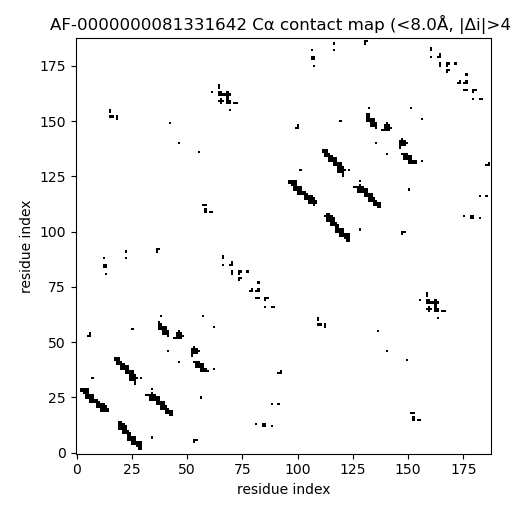4 VAL B C 1
ATOM 768 O O . VAL B 1 4 ? 1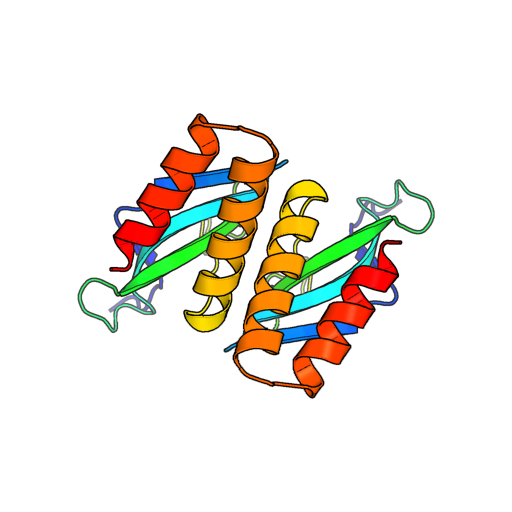1.836 13.125 12.023 1 63.16 4 VAL B O 1
ATOM 771 N N . SER B 1 5 ? 9.789 12.453 11.766 1 75.31 5 SER B N 1
ATOM 772 C CA . SER B 1 5 ? 10.016 11.453 10.734 1 75.31 5 SER B CA 1
ATOM 773 C C . SER B 1 5 ? 10.125 12.094 9.352 1 75.31 5 SER B C 1
ATOM 775 O O . SER B 1 5 ? 9.367 13.016 9.031 1 75.31 5 SER B O 1
ATOM 777 N N . TYR B 1 6 ? 11.242 11.703 8.711 1 82.38 6 TYR B N 1
ATOM 778 C CA . TYR B 1 6 ? 11.375 12.281 7.383 1 82.38 6 TYR B CA 1
ATOM 779 C C . TYR B 1 6 ? 12.039 11.297 6.422 1 82.38 6 TYR B C 1
ATOM 781 O O . TYR B 1 6 ? 12.68 10.344 6.852 1 82.38 6 TYR B O 1
ATOM 789 N N . TRP B 1 7 ? 11.703 11.5 5.148 1 89.25 7 TRP B N 1
ATOM 790 C CA . TRP B 1 7 ? 12.289 10.742 4.043 1 89.25 7 TRP B CA 1
ATOM 791 C C . TRP B 1 7 ? 13.484 11.484 3.451 1 89.25 7 TRP B C 1
ATOM 793 O O . TRP B 1 7 ? 13.453 12.703 3.295 1 89.25 7 TRP B O 1
ATOM 803 N N . LYS B 1 8 ? 14.531 10.664 3.238 1 87.88 8 LYS B N 1
ATOM 804 C CA . LYS B 1 8 ? 15.727 11.188 2.58 1 87.88 8 LYS B CA 1
ATOM 805 C C . LYS B 1 8 ? 16.078 10.359 1.351 1 87.88 8 LYS B C 1
ATOM 807 O O . LYS B 1 8 ? 15.992 9.133 1.375 1 87.88 8 LYS B O 1
ATOM 812 N N . ASP B 1 9 ? 16.5 11.133 0.197 1 91.38 9 ASP B N 1
ATOM 813 C CA . ASP B 1 9 ? 17.031 10.492 -0.998 1 91.38 9 ASP B CA 1
ATOM 814 C C . ASP B 1 9 ? 16.094 9.406 -1.516 1 91.38 9 ASP B C 1
ATOM 816 O O . ASP B 1 9 ? 16.516 8.25 -1.681 1 91.38 9 ASP B O 1
ATOM 820 N N . PHE B 1 10 ? 14.852 9.836 -1.691 1 93.75 10 PHE B N 1
ATOM 821 C CA . PHE B 1 10 ? 13.914 8.82 -2.158 1 93.75 10 PHE B CA 1
ATOM 822 C C . PHE B 1 10 ? 13.609 9.008 -3.639 1 93.75 10 PHE B C 1
ATOM 824 O O . PHE B 1 10 ? 13.812 10.094 -4.188 1 93.75 10 PHE B O 1
ATOM 831 N N . GLU B 1 11 ? 13.203 7.941 -4.34 1 96.62 11 GLU B N 1
ATOM 832 C CA . GLU B 1 11 ? 12.812 7.965 -5.746 1 96.62 11 GLU B CA 1
ATOM 833 C C . GLU B 1 11 ? 11.523 7.176 -5.969 1 96.62 11 GLU B C 1
ATOM 835 O O . GLU B 1 11 ? 11.242 6.219 -5.246 1 96.62 11 GLU B O 1
ATOM 840 N N . GLU B 1 12 ? 10.805 7.582 -6.957 1 97.12 12 GLU B N 1
ATOM 841 C CA . GLU B 1 12 ? 9.578 6.879 -7.328 1 97.12 12 GLU B CA 1
ATOM 842 C C . GLU B 1 12 ? 9.891 5.59 -8.086 1 97.12 12 GLU B C 1
ATOM 844 O O . GLU B 1 12 ? 10.781 5.562 -8.938 1 97.12 12 GLU B O 1
ATOM 849 N N . VAL B 1 13 ? 9.078 4.52 -7.797 1 97.88 13 VAL B N 1
ATOM 850 C CA . VAL B 1 13 ? 9.375 3.256 -8.461 1 97.88 13 VAL B CA 1
ATOM 851 C C . VAL B 1 13 ? 8.117 2.717 -9.133 1 97.88 13 VAL B C 1
ATOM 853 O O . VAL B 1 13 ? 8.188 1.822 -9.984 1 97.88 13 VAL B O 1
ATOM 856 N N . HIS B 1 14 ? 7.016 3.199 -8.734 1 97.31 14 HIS B N 1
ATOM 857 C CA . HIS B 1 14 ? 5.746 2.787 -9.32 1 97.31 14 HIS B CA 1
ATOM 858 C C . HIS B 1 14 ? 4.68 3.865 -9.141 1 97.31 14 HIS B C 1
ATOM 860 O O . HIS B 1 14 ? 4.543 4.434 -8.055 1 97.31 14 HIS B O 1
ATOM 866 N N . THR B 1 15 ? 3.996 4.184 -10.203 1 96.06 15 THR B N 1
ATOM 867 C CA . THR B 1 15 ? 2.877 5.121 -10.172 1 96.06 15 THR B CA 1
ATOM 868 C C . THR B 1 15 ? 1.652 4.523 -10.852 1 96.06 15 THR B C 1
ATOM 870 O O . THR B 1 15 ? 1.757 3.971 -11.953 1 96.06 15 THR B O 1
ATOM 873 N N . ASP B 1 16 ? 0.542 4.59 -10.109 1 95.75 16 ASP B N 1
ATOM 874 C CA . ASP B 1 16 ? -0.713 4.035 -10.609 1 95.75 16 ASP B CA 1
ATOM 875 C C . ASP B 1 16 ? -1.903 4.883 -10.164 1 95.75 16 ASP B C 1
ATOM 877 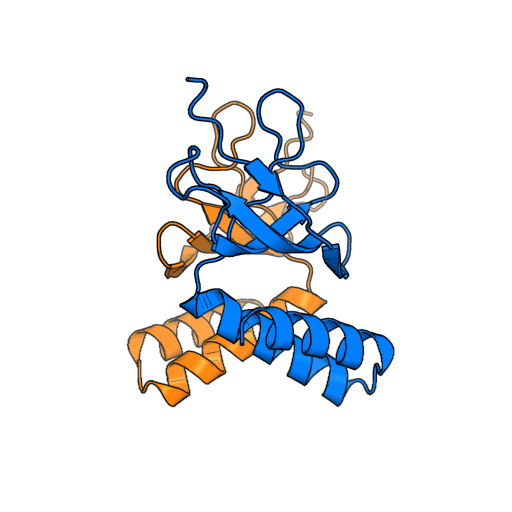O O . ASP B 1 16 ? -2.367 4.762 -9.031 1 95.75 16 ASP B O 1
ATOM 881 N N . GLU B 1 17 ? -2.506 5.652 -11.023 1 92.44 17 GLU B N 1
ATOM 882 C CA . GLU B 1 17 ? -3.697 6.457 -10.773 1 92.44 17 GLU B CA 1
ATOM 883 C C . GLU B 1 17 ? -3.574 7.234 -9.461 1 92.44 17 GLU B C 1
ATOM 885 O O . GLU B 1 17 ? -4.453 7.156 -8.602 1 92.44 17 GLU B O 1
ATOM 890 N N . GLY B 1 18 ? -2.494 7.906 -9.242 1 90.62 18 GLY B N 1
ATOM 891 C CA . GLY B 1 18 ? -2.279 8.766 -8.094 1 90.62 18 GLY B CA 1
ATOM 892 C C . GLY B 1 18 ? -1.483 8.102 -6.984 1 90.62 18 GLY B C 1
ATOM 893 O O . GLY B 1 18 ? -0.884 8.781 -6.148 1 90.62 18 GLY B O 1
ATOM 894 N N . LEU B 1 19 ? -1.573 6.766 -6.914 1 94.88 19 LEU B N 1
ATOM 895 C CA . LEU B 1 19 ? -0.739 6.035 -5.965 1 94.88 19 LEU B CA 1
ATOM 896 C C . LEU B 1 19 ? 0.722 6.051 -6.402 1 94.88 19 LEU B C 1
ATOM 898 O O . LEU B 1 19 ? 1.029 5.785 -7.566 1 94.88 19 LEU B O 1
ATOM 902 N N . VAL B 1 20 ? 1.605 6.375 -5.469 1 96.94 20 VAL B N 1
ATOM 903 C CA . VAL B 1 20 ? 3.033 6.406 -5.766 1 96.94 20 VAL B CA 1
ATOM 904 C C . VAL B 1 20 ? 3.797 5.598 -4.723 1 96.94 20 VAL B C 1
ATOM 906 O O . VAL B 1 20 ? 3.648 5.824 -3.52 1 96.94 20 VAL B O 1
ATOM 909 N N . LEU B 1 21 ? 4.574 4.625 -5.223 1 97.69 21 LEU B N 1
ATOM 910 C CA . LEU B 1 21 ? 5.52 3.918 -4.363 1 97.69 21 LEU B CA 1
ATOM 911 C C . LEU B 1 21 ? 6.922 4.496 -4.512 1 97.69 21 LEU B C 1
ATOM 913 O O . LEU B 1 21 ? 7.359 4.801 -5.625 1 97.69 21 LEU B O 1
ATOM 917 N N . ILE B 1 22 ? 7.566 4.637 -3.326 1 97.5 22 ILE B N 1
ATOM 918 C CA . ILE B 1 22 ? 8.922 5.18 -3.34 1 97.5 22 ILE B CA 1
ATOM 919 C C . ILE B 1 22 ? 9.852 4.254 -2.557 1 97.5 22 ILE B C 1
ATOM 921 O O . ILE B 1 22 ? 9.406 3.508 -1.684 1 97.5 22 ILE B O 1
ATOM 925 N N . VAL B 1 23 ? 11.109 4.301 -2.934 1 97.88 23 VAL B N 1
ATOM 926 C CA . VAL B 1 23 ? 12.156 3.732 -2.092 1 97.88 23 VAL B CA 1
ATOM 927 C C . VAL B 1 23 ? 13.125 4.832 -1.659 1 97.88 23 VAL B C 1
ATOM 929 O O . VAL B 1 23 ? 13.367 5.785 -2.402 1 97.88 23 VAL B O 1
ATOM 932 N N . GLY B 1 24 ? 13.523 4.719 -0.455 1 96.19 24 GLY B N 1
ATOM 933 C CA . GLY B 1 24 ? 14.445 5.703 0.087 1 96.19 24 GLY B CA 1
ATOM 934 C C . GLY B 1 24 ? 14.836 5.426 1.528 1 96.19 24 GLY B C 1
ATOM 935 O O . GLY B 1 24 ? 14.641 4.312 2.025 1 96.19 24 GLY B O 1
ATOM 936 N N . TRP B 1 25 ? 15.477 6.387 2.066 1 93.94 25 TRP B N 1
ATOM 937 C CA . TRP B 1 25 ? 15.883 6.301 3.465 1 93.94 25 TRP B CA 1
ATOM 938 C C . TRP B 1 25 ? 14.875 6.996 4.371 1 93.94 25 TRP B C 1
ATOM 940 O O . TRP B 1 25 ? 14.523 8.156 4.141 1 93.94 25 TRP B O 1
ATOM 950 N N . TYR B 1 26 ? 14.383 6.223 5.281 1 91.5 26 TYR B N 1
ATOM 951 C CA . TYR B 1 26 ? 13.398 6.746 6.223 1 91.5 26 TYR B CA 1
ATOM 952 C C . TYR B 1 26 ? 13.992 6.852 7.625 1 91.5 26 TYR B C 1
ATOM 954 O O . TYR B 1 26 ? 14.547 5.883 8.148 1 91.5 26 TYR B O 1
ATOM 962 N N . ASP B 1 27 ? 13.891 8.008 8.164 1 86 27 ASP B N 1
ATOM 963 C CA . ASP B 1 27 ? 14.344 8.203 9.539 1 86 27 ASP B CA 1
ATOM 964 C C . ASP B 1 27 ? 13.156 8.422 10.484 1 86 27 ASP B C 1
ATOM 966 O O . ASP B 1 27 ? 12.57 9.5 10.508 1 86 27 ASP B O 1
ATOM 970 N N . HIS B 1 28 ? 12.852 7.434 11.109 1 75.25 28 HIS B N 1
ATOM 971 C CA . HIS B 1 28 ? 11.766 7.508 12.078 1 75.25 28 HIS B CA 1
ATOM 972 C C . HIS B 1 28 ? 12.172 8.305 13.312 1 75.25 28 HIS B C 1
ATOM 974 O O . HIS B 1 28 ? 12.953 7.816 14.133 1 75.25 28 HIS B O 1
ATOM 980 N N . LYS B 1 29 ? 11.672 9.516 13.477 1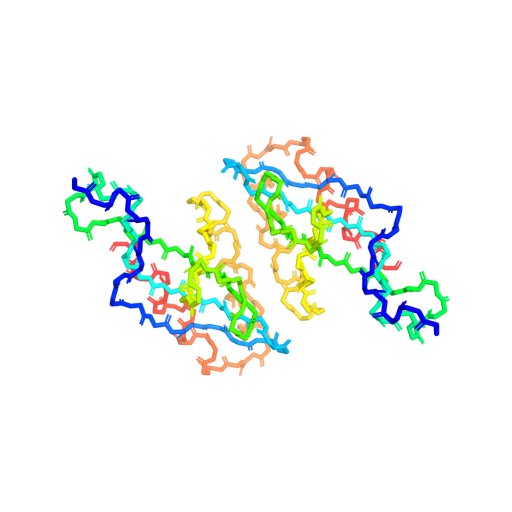 69.06 29 LYS B N 1
ATOM 981 C CA . LYS B 1 29 ? 11.898 10.359 14.641 1 69.06 29 LYS B CA 1
ATOM 982 C C . LYS B 1 29 ? 13.383 10.594 14.875 1 69.06 29 LYS B C 1
ATOM 984 O O . LYS B 1 29 ? 13.844 10.641 16.016 1 69.06 29 LYS B O 1
ATOM 989 N N . ASN B 1 30 ? 14.125 10.438 13.836 1 66.12 30 ASN B N 1
ATOM 990 C CA . ASN B 1 30 ? 15.555 10.695 13.867 1 66.12 30 ASN B CA 1
ATOM 991 C C . ASN B 1 30 ? 16.297 9.656 14.711 1 66.12 30 ASN B C 1
ATOM 993 O O . ASN B 1 30 ? 17.297 9.977 15.359 1 66.12 30 ASN B O 1
ATOM 997 N N . LYS B 1 31 ? 15.797 8.633 14.875 1 68.25 31 LYS B N 1
ATOM 998 C CA . LYS B 1 31 ? 16.359 7.652 15.797 1 68.25 31 LYS B CA 1
ATOM 999 C C . LYS B 1 31 ? 17.422 6.805 15.102 1 68.25 31 LYS B C 1
ATOM 1001 O O . LYS B 1 31 ? 18.203 6.105 15.766 1 68.25 31 LYS B O 1
ATOM 1006 N N . ASN B 1 32 ? 17.375 6.914 13.844 1 63.88 32 ASN B N 1
ATOM 1007 C CA . ASN B 1 32 ? 18.281 5.98 13.188 1 63.88 32 ASN B CA 1
ATOM 1008 C C . ASN B 1 32 ? 19.422 6.711 12.484 1 63.88 32 ASN B C 1
ATOM 1010 O O . ASN B 1 32 ? 19.953 6.219 11.492 1 63.88 32 ASN B O 1
ATOM 1014 N N . ASN B 1 33 ? 19.828 7.641 13.078 1 63.88 33 ASN B N 1
ATOM 1015 C CA . ASN B 1 33 ? 21.031 8.273 12.562 1 63.88 33 ASN B CA 1
ATOM 1016 C C . ASN B 1 33 ? 21.141 8.148 11.047 1 63.88 33 ASN B C 1
ATOM 1018 O O . ASN B 1 33 ? 22.094 7.578 10.523 1 63.88 33 ASN B O 1
ATOM 1022 N N . GLY B 1 34 ? 20.391 8.484 10.312 1 65.62 34 GLY B N 1
ATOM 1023 C CA . GLY B 1 34 ? 20.484 8.516 8.859 1 65.62 34 GLY B CA 1
ATOM 1024 C C . GLY B 1 34 ? 19.359 7.781 8.164 1 65.62 34 GLY B C 1
ATOM 1025 O O . GLY B 1 34 ? 19.156 7.926 6.957 1 65.62 34 GLY B O 1
ATOM 1026 N N . GLY B 1 35 ? 18.75 6.969 8.875 1 81.88 35 GLY B N 1
ATOM 1027 C CA . GLY B 1 35 ? 17.531 6.359 8.359 1 81.88 35 GLY B CA 1
ATOM 1028 C C . GLY B 1 35 ? 17.719 4.922 7.91 1 81.88 35 GLY B C 1
ATOM 1029 O O . GLY B 1 35 ? 18.859 4.445 7.82 1 81.88 35 GLY B O 1
ATOM 1030 N N . SER B 1 36 ? 16.719 4.18 7.797 1 90.44 36 SER B N 1
ATOM 1031 C CA . SER B 1 36 ? 16.688 2.826 7.25 1 90.44 36 SER B CA 1
ATOM 1032 C C . SER B 1 36 ? 16.031 2.799 5.875 1 90.44 36 SER B C 1
ATOM 1034 O O . SER B 1 36 ? 15.164 3.627 5.582 1 90.44 36 SER B O 1
ATOM 1036 N N . LYS B 1 37 ? 16.562 1.921 5.047 1 94.81 37 LYS B N 1
ATOM 1037 C CA . LYS B 1 37 ? 15.93 1.724 3.748 1 94.81 37 LYS B CA 1
ATOM 1038 C C . LYS B 1 37 ? 14.477 1.287 3.908 1 94.81 37 LYS B C 1
ATOM 1040 O O . LYS B 1 37 ? 14.18 0.393 4.703 1 94.81 37 LYS B O 1
ATOM 1045 N N . ALA B 1 38 ? 13.656 1.968 3.178 1 96 38 ALA B N 1
ATOM 1046 C CA . ALA B 1 38 ? 12.234 1.65 3.328 1 96 38 ALA B CA 1
ATOM 1047 C C . ALA B 1 38 ? 11.492 1.835 2.012 1 96 38 ALA B C 1
ATOM 1049 O O . ALA B 1 38 ? 11.938 2.576 1.135 1 96 38 ALA B O 1
ATOM 1050 N N . LEU B 1 39 ? 10.438 1.065 1.857 1 97.44 39 LEU B N 1
ATOM 1051 C CA . LEU B 1 39 ? 9.414 1.33 0.856 1 97.44 39 LEU B CA 1
ATOM 1052 C C . LEU B 1 39 ? 8.328 2.242 1.419 1 97.44 39 LEU B C 1
ATOM 1054 O O . LEU B 1 39 ? 7.891 2.064 2.557 1 97.44 39 LEU B O 1
ATOM 1058 N N . GLY B 1 40 ? 7.934 3.24 0.682 1 96.25 40 GLY B N 1
ATOM 1059 C CA . GLY B 1 40 ? 6.887 4.16 1.087 1 96.25 40 GLY B CA 1
ATOM 1060 C C . GLY B 1 40 ? 5.766 4.277 0.069 1 96.25 40 GLY B C 1
ATOM 1061 O O . GLY B 1 40 ? 5.922 3.857 -1.081 1 96.25 40 GLY B O 1
ATOM 1062 N N . VAL B 1 41 ? 4.645 4.848 0.494 1 95.62 41 VAL B N 1
ATOM 1063 C CA . VAL B 1 41 ? 3.506 5.031 -0.398 1 95.62 41 VAL B CA 1
ATOM 1064 C C . VAL B 1 41 ? 2.824 6.363 -0.095 1 95.62 41 VAL B C 1
ATOM 1066 O O . VAL B 1 41 ? 2.758 6.785 1.062 1 95.62 41 VAL B O 1
ATOM 1069 N N . HIS B 1 42 ? 2.379 6.969 -1.095 1 92.88 42 HIS B N 1
ATOM 1070 C CA . HIS B 1 42 ? 1.558 8.164 -0.963 1 92.88 42 HIS B CA 1
ATOM 1071 C C . HIS B 1 42 ? 0.636 8.336 -2.166 1 92.88 42 HIS B C 1
ATOM 1073 O O . HIS B 1 42 ? 0.733 7.586 -3.141 1 92.88 42 HIS B O 1
ATOM 1079 N N . TRP B 1 43 ? -0.273 9.203 -2.082 1 92 43 TRP B N 1
ATOM 1080 C CA . TRP B 1 43 ? -1.209 9.57 -3.141 1 92 43 TRP B CA 1
ATOM 1081 C C . TRP B 1 43 ? -1.101 11.047 -3.48 1 92 43 TRP B C 1
ATOM 1083 O O . TRP B 1 43 ? -1.563 11.906 -2.719 1 92 43 TRP B O 1
ATOM 1093 N N . GLY B 1 44 ? -0.568 11.289 -4.672 1 91.06 44 GLY B N 1
ATOM 1094 C CA . GLY B 1 44 ? -0.306 12.688 -4.953 1 91.06 44 GLY B CA 1
ATOM 1095 C C . GLY B 1 44 ? 0.48 13.383 -3.855 1 91.06 44 GLY B C 1
ATOM 1096 O O . GLY B 1 44 ? 1.581 12.953 -3.506 1 91.06 44 GLY B O 1
ATOM 1097 N N . ASP B 1 45 ? -0.131 14.367 -3.236 1 87.62 45 ASP B N 1
ATOM 1098 C CA . ASP B 1 45 ? 0.55 15.109 -2.18 1 87.62 45 ASP B CA 1
ATOM 1099 C C . ASP B 1 45 ? 0.034 14.703 -0.802 1 87.62 45 ASP B C 1
ATOM 1101 O O . ASP B 1 45 ? 0.193 15.445 0.17 1 87.62 45 ASP B O 1
ATOM 1105 N N . TYR B 1 46 ? -0.525 13.445 -0.78 1 87.31 46 TYR B N 1
ATOM 1106 C CA . TYR B 1 46 ? -1.098 12.938 0.463 1 87.31 46 TYR B CA 1
ATOM 1107 C C . TYR B 1 46 ? -0.483 11.602 0.84 1 87.31 46 TYR B C 1
ATOM 1109 O O . TYR B 1 46 ? -0.226 10.758 -0.028 1 87.31 46 TYR B O 1
ATOM 1117 N N . PRO B 1 47 ? -0.345 11.461 2.16 1 84.12 47 PRO B N 1
ATOM 1118 C CA . PRO B 1 47 ? -0.627 12.328 3.309 1 84.12 47 PRO B CA 1
ATOM 1119 C C . PRO B 1 47 ? 0.429 13.406 3.506 1 84.12 47 PRO B C 1
ATOM 1121 O O . PRO B 1 47 ? 1.504 13.344 2.902 1 84.12 47 PRO B O 1
ATOM 1124 N N . GLN B 1 48 ? 0.077 14.359 4.324 1 83.62 48 GLN B N 1
ATOM 1125 C CA . GLN B 1 48 ? 0.996 15.438 4.676 1 83.62 48 GLN B CA 1
ATOM 1126 C C . GLN B 1 48 ? 1.113 15.594 6.191 1 83.62 48 GLN B C 1
ATOM 1128 O O . GLN B 1 48 ? 0.151 15.344 6.922 1 83.62 48 GLN B O 1
ATOM 1133 N N . SER B 1 49 ? 2.314 15.773 6.609 1 76.69 49 SER B N 1
ATOM 1134 C CA . SER B 1 49 ? 2.576 16.219 7.98 1 76.69 49 SER B CA 1
ATOM 1135 C C . SER B 1 49 ? 3.109 17.641 8.016 1 76.69 49 SER B C 1
ATOM 1137 O O . SER B 1 49 ? 4.176 17.922 7.461 1 76.69 49 SER B O 1
ATOM 1139 N N . ARG B 1 50 ? 2.328 18.578 8.609 1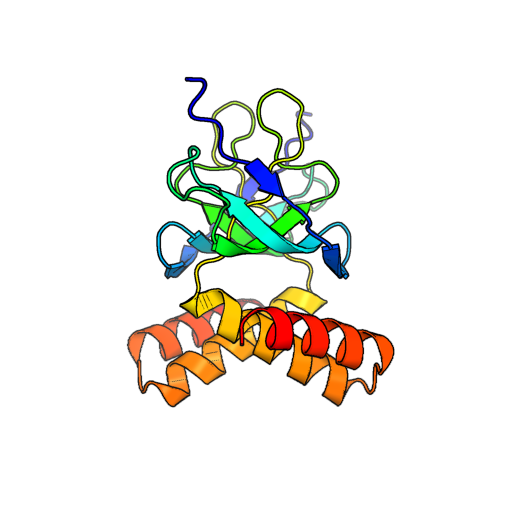 80.5 50 ARG B N 1
ATOM 1140 C CA . ARG B 1 50 ? 2.709 19.984 8.68 1 80.5 50 ARG B CA 1
ATOM 1141 C C . ARG B 1 50 ? 2.979 20.547 7.285 1 80.5 50 ARG B C 1
ATOM 1143 O O . ARG B 1 50 ? 4 21.203 7.062 1 80.5 50 ARG B O 1
ATOM 1150 N N . GLY B 1 51 ? 2.186 20.125 6.316 1 82.06 51 GLY B N 1
ATOM 1151 C CA . GLY B 1 51 ? 2.258 20.688 4.977 1 82.06 51 GLY B CA 1
ATOM 1152 C C . GLY B 1 51 ? 3.316 20.031 4.109 1 82.06 51 GLY B C 1
ATOM 1153 O O . GLY B 1 51 ? 3.523 20.422 2.963 1 82.06 51 GLY B O 1
ATOM 1154 N N . VAL B 1 52 ? 3.996 19.125 4.641 1 84.75 52 VAL B N 1
ATOM 1155 C CA . VAL B 1 52 ? 5.047 18.438 3.902 1 84.75 52 VAL B CA 1
ATOM 1156 C C . VAL B 1 52 ? 4.609 17 3.615 1 84.75 52 VAL B C 1
ATOM 1158 O O . VAL B 1 52 ? 4.055 16.328 4.484 1 84.75 52 VAL B O 1
ATOM 1161 N N . LEU B 1 53 ? 4.84 16.609 2.379 1 87.44 53 LEU B N 1
ATOM 1162 C CA . LEU B 1 53 ? 4.527 15.227 1.998 1 87.44 53 LEU B CA 1
ATOM 1163 C C . LEU B 1 53 ? 5.199 14.242 2.943 1 87.44 53 LEU B C 1
ATOM 1165 O O . LEU B 1 53 ? 6.398 14.359 3.223 1 87.44 53 LEU B O 1
ATOM 1169 N N . SER B 1 54 ? 4.406 13.297 3.436 1 87.56 54 SER B N 1
ATOM 1170 C CA . SER B 1 54 ? 4.879 12.297 4.391 1 87.56 54 SER B CA 1
ATOM 1171 C C . SER B 1 54 ? 4.43 10.891 3.988 1 87.56 54 SER B C 1
ATOM 1173 O O . SER B 1 54 ? 3.504 10.336 4.586 1 87.56 54 SER B O 1
ATOM 1175 N N . PRO B 1 55 ? 5.152 10.344 3.062 1 91.62 55 PRO B N 1
ATOM 1176 C CA . PRO B 1 55 ? 4.785 8.992 2.639 1 91.62 55 PRO B CA 1
ATOM 1177 C C . PRO B 1 55 ? 4.773 7.992 3.793 1 91.62 55 PRO B C 1
ATOM 1179 O O . PRO B 1 55 ? 5.594 8.094 4.711 1 91.62 55 PRO B O 1
ATOM 1182 N N . CYS B 1 56 ? 3.887 7.062 3.717 1 92.06 56 CYS B N 1
ATOM 1183 C CA . CYS B 1 56 ? 3.775 6.027 4.738 1 92.06 56 CYS B CA 1
ATOM 1184 C C . CYS B 1 56 ? 4.738 4.879 4.461 1 92.06 56 CYS B C 1
ATOM 1186 O O . CYS B 1 56 ? 4.902 4.469 3.309 1 92.06 56 CYS B O 1
ATOM 1188 N N . VAL B 1 57 ? 5.285 4.402 5.527 1 93.06 57 VAL B N 1
ATOM 1189 C CA . VAL B 1 57 ? 6.273 3.338 5.395 1 93.06 57 VAL B CA 1
ATOM 1190 C C . VAL B 1 57 ? 5.57 1.986 5.309 1 93.06 57 VAL B C 1
ATOM 1192 O O . VAL B 1 57 ? 4.633 1.717 6.059 1 93.06 57 VAL B O 1
ATOM 1195 N N . ILE B 1 58 ? 6 1.161 4.426 1 95.81 58 ILE B N 1
ATOM 1196 C CA . ILE B 1 58 ? 5.539 -0.216 4.293 1 95.81 58 ILE B CA 1
ATOM 1197 C C . ILE B 1 58 ? 6.523 -1.159 4.984 1 95.81 58 ILE B C 1
ATOM 1199 O O . ILE B 1 58 ? 7.715 -1.159 4.668 1 95.81 58 ILE B O 1
ATOM 1203 N N . PRO B 1 59 ? 6.082 -1.935 5.906 1 94.69 59 PRO B N 1
ATOM 1204 C CA . PRO B 1 59 ? 6.961 -2.836 6.652 1 94.69 59 PRO B CA 1
ATOM 1205 C C . PRO B 1 59 ? 7.684 -3.834 5.75 1 94.69 59 PRO B C 1
ATOM 1207 O O . PRO B 1 59 ? 7.195 -4.152 4.664 1 94.69 59 PRO B O 1
ATOM 1210 N N . VAL B 1 60 ? 8.734 -4.387 6.242 1 93 60 VAL B N 1
ATOM 1211 C CA . VAL B 1 60 ? 9.68 -5.191 5.473 1 93 60 VAL B CA 1
ATOM 1212 C C . VAL B 1 60 ? 8.969 -6.402 4.879 1 93 60 VAL B C 1
ATOM 1214 O O . VAL B 1 60 ? 9.133 -6.703 3.691 1 93 60 VAL B O 1
ATOM 1217 N N . SER B 1 61 ? 8.18 -7.125 5.629 1 90.56 61 SER B N 1
ATOM 1218 C CA . SER B 1 61 ? 7.531 -8.336 5.137 1 90.56 61 SER B CA 1
ATOM 1219 C C . SER B 1 61 ? 6.539 -8.008 4.027 1 90.56 61 SER B C 1
ATOM 1221 O O . SER B 1 61 ? 6.496 -8.695 3.004 1 90.56 61 SER B O 1
ATOM 1223 N N . THR B 1 62 ? 5.793 -7.027 4.152 1 95.44 62 THR B N 1
ATOM 1224 C CA . THR B 1 62 ? 4.805 -6.625 3.154 1 95.44 62 THR B CA 1
ATOM 1225 C C . THR B 1 62 ? 5.492 -6.023 1.929 1 95.44 62 THR B C 1
ATOM 1227 O O . THR B 1 62 ? 5.043 -6.23 0.798 1 95.44 62 THR B O 1
ATOM 1230 N N . ARG B 1 63 ? 6.555 -5.305 2.176 1 96.38 63 ARG B N 1
ATOM 1231 C CA . ARG B 1 63 ? 7.34 -4.719 1.094 1 96.38 63 ARG B CA 1
ATOM 1232 C C . ARG B 1 63 ? 7.742 -5.781 0.075 1 96.38 63 ARG B C 1
ATOM 1234 O O . ARG B 1 63 ? 7.555 -5.594 -1.129 1 96.38 63 ARG B O 1
ATOM 1241 N N . SER B 1 64 ? 8.266 -6.859 0.607 1 95.38 64 SER B N 1
ATOM 1242 C CA . SER B 1 64 ? 8.734 -7.926 -0.272 1 95.38 64 SER B CA 1
ATOM 1243 C C . SER B 1 64 ? 7.586 -8.516 -1.083 1 95.38 64 SER B C 1
ATOM 1245 O O . SER B 1 64 ? 7.734 -8.789 -2.275 1 95.38 64 SER B O 1
ATOM 1247 N N . ALA B 1 65 ? 6.512 -8.703 -0.451 1 95.31 65 ALA B N 1
ATOM 1248 C CA . ALA B 1 65 ? 5.344 -9.258 -1.131 1 95.31 65 ALA B CA 1
ATOM 1249 C C . ALA B 1 65 ? 4.852 -8.312 -2.225 1 95.31 65 ALA B C 1
ATOM 1251 O O . ALA B 1 65 ? 4.547 -8.75 -3.338 1 95.31 65 ALA B O 1
ATOM 1252 N N . ILE B 1 66 ? 4.785 -7.059 -1.918 1 97.19 66 ILE B N 1
ATOM 1253 C CA . ILE B 1 66 ? 4.277 -6.059 -2.85 1 97.19 66 ILE B CA 1
ATOM 1254 C C . ILE B 1 66 ? 5.199 -5.961 -4.062 1 97.19 66 ILE B C 1
ATOM 1256 O O . ILE B 1 66 ? 4.742 -6 -5.207 1 97.19 66 ILE B O 1
ATOM 1260 N N . LEU B 1 67 ? 6.473 -5.871 -3.826 1 97.75 67 LEU B N 1
ATOM 1261 C CA . LEU B 1 67 ? 7.426 -5.734 -4.922 1 97.75 67 LEU B CA 1
ATOM 1262 C C . LEU B 1 67 ? 7.445 -6.992 -5.785 1 97.75 67 LEU B C 1
ATOM 1264 O O . LEU B 1 67 ? 7.535 -6.906 -7.012 1 97.75 67 LEU B O 1
ATOM 1268 N N . SER B 1 68 ? 7.312 -8.125 -5.184 1 95.62 68 SER B N 1
ATOM 1269 C CA . SER B 1 68 ? 7.238 -9.375 -5.93 1 95.62 68 SER B CA 1
ATOM 1270 C C . SER B 1 68 ? 5.992 -9.422 -6.809 1 95.62 68 SER B C 1
ATOM 1272 O O . SER B 1 68 ? 6.055 -9.836 -7.965 1 95.62 68 SER B O 1
ATOM 1274 N N . GLY B 1 69 ? 4.898 -9.023 -6.227 1 96.56 69 GLY B N 1
ATOM 1275 C CA . GLY B 1 69 ? 3.664 -8.984 -7 1 96.56 69 GLY B CA 1
ATOM 1276 C C . GLY B 1 69 ? 3.736 -8.047 -8.188 1 96.56 69 GLY B C 1
ATOM 1277 O O . GLY B 1 69 ? 3.293 -8.391 -9.281 1 96.56 69 GLY B O 1
ATOM 1278 N N . LEU B 1 70 ? 4.273 -6.906 -7.965 1 97.62 70 LEU B N 1
ATOM 1279 C CA . LEU B 1 70 ? 4.41 -5.918 -9.023 1 97.62 70 LEU B CA 1
ATOM 1280 C C . LEU B 1 70 ? 5.359 -6.41 -10.109 1 97.62 70 LEU B C 1
ATOM 1282 O O . LEU B 1 70 ? 5.125 -6.184 -11.305 1 97.62 70 LEU B O 1
ATOM 1286 N N . LEU B 1 71 ? 6.457 -7.082 -9.695 1 97.38 71 LEU B N 1
ATOM 1287 C CA . LEU B 1 71 ? 7.395 -7.633 -10.672 1 97.38 71 LEU B CA 1
ATOM 1288 C C . LEU B 1 71 ? 6.727 -8.695 -11.531 1 97.38 71 LEU B C 1
ATOM 1290 O O . LEU B 1 71 ? 6.867 -8.695 -12.758 1 97.38 71 LEU B O 1
ATOM 1294 N N . HIS B 1 72 ? 6 -9.539 -10.914 1 95.62 72 HIS B N 1
ATOM 1295 C CA . HIS B 1 72 ? 5.281 -10.57 -11.648 1 95.62 72 HIS B CA 1
ATOM 1296 C C . HIS B 1 72 ? 4.324 -9.961 -12.672 1 95.62 72 HIS B C 1
ATOM 1298 O O . HIS B 1 72 ? 4.27 -10.406 -13.82 1 95.62 72 HIS B O 1
ATOM 1304 N N . GLN B 1 73 ? 3.607 -8.969 -12.234 1 95.94 73 GLN B N 1
ATOM 1305 C CA . GLN B 1 73 ? 2.67 -8.289 -13.125 1 95.94 73 GLN B CA 1
ATOM 1306 C C . GLN B 1 73 ? 3.395 -7.656 -14.312 1 95.94 73 GLN B C 1
ATOM 1308 O O . GLN B 1 73 ? 2.943 -7.762 -15.453 1 95.94 73 GLN B O 1
ATOM 1313 N N . ALA B 1 74 ? 4.453 -6.98 -14.031 1 96.88 74 ALA B N 1
ATOM 1314 C CA . ALA B 1 74 ? 5.207 -6.297 -15.078 1 96.88 74 ALA B CA 1
ATOM 1315 C C . ALA B 1 74 ? 5.746 -7.289 -16.109 1 96.88 74 ALA B C 1
ATOM 1317 O O . ALA B 1 74 ? 5.691 -7.035 -17.312 1 96.88 74 ALA B O 1
ATOM 1318 N N . VAL B 1 75 ? 6.223 -8.438 -15.625 1 96.88 75 VAL B N 1
ATOM 1319 C CA . VAL B 1 75 ? 6.754 -9.477 -16.5 1 96.88 75 VAL B CA 1
ATOM 1320 C C . VAL B 1 75 ? 5.625 -10.07 -17.344 1 96.88 75 VAL B C 1
ATOM 1322 O O . VAL B 1 75 ? 5.777 -10.242 -18.547 1 96.88 75 VAL B O 1
ATOM 1325 N N . SER B 1 76 ? 4.531 -10.32 -16.703 1 96.12 76 SER B N 1
ATOM 1326 C CA . SER B 1 76 ? 3.396 -10.914 -17.406 1 96.12 76 SER B CA 1
ATOM 1327 C C . SER B 1 76 ? 2.887 -10 -18.516 1 96.12 76 SER B C 1
ATOM 1329 O O . SER B 1 76 ? 2.432 -10.469 -19.562 1 96.12 76 SER B O 1
ATOM 1331 N N . LYS B 1 77 ? 2.961 -8.711 -18.312 1 96 77 LYS B N 1
ATOM 1332 C CA . LYS B 1 77 ? 2.48 -7.727 -19.281 1 96 77 LYS B CA 1
ATOM 1333 C C . LYS B 1 77 ? 3.592 -7.312 -20.234 1 96 77 LYS B C 1
ATOM 1335 O O . LYS B 1 77 ? 3.379 -6.473 -21.125 1 96 77 LYS B O 1
ATOM 1340 N N . SER B 1 78 ? 4.77 -7.812 -20.047 1 96.56 78 SER B N 1
ATOM 1341 C CA . SER B 1 78 ? 5.941 -7.469 -20.844 1 96.56 78 SER B CA 1
ATOM 1342 C C . SER B 1 78 ? 6.199 -5.965 -20.844 1 96.56 78 SER B C 1
ATOM 1344 O O . SER B 1 78 ? 6.496 -5.375 -21.875 1 96.56 78 SER B O 1
ATOM 1346 N N . ASP B 1 79 ? 5.934 -5.375 -19.734 1 96.38 79 ASP B N 1
ATOM 1347 C CA . ASP B 1 79 ? 6.25 -3.969 -19.5 1 96.38 79 ASP B CA 1
ATOM 1348 C C . ASP B 1 79 ? 7.691 -3.797 -19.031 1 96.38 79 ASP B C 1
ATOM 1350 O O . ASP B 1 79 ? 7.953 -3.719 -17.828 1 96.38 79 ASP B O 1
ATOM 1354 N N . LEU B 1 80 ? 8.555 -3.621 -19.906 1 97.12 80 LEU B N 1
ATOM 1355 C CA . LEU B 1 80 ? 9.984 -3.668 -19.641 1 97.12 80 LEU B CA 1
ATOM 1356 C C . LEU B 1 80 ? 10.414 -2.49 -18.766 1 97.12 80 LEU B C 1
ATOM 1358 O O . LEU B 1 80 ? 11.305 -2.623 -17.922 1 97.12 80 LEU B O 1
ATOM 1362 N N . GLU B 1 81 ? 9.789 -1.37 -19 1 97.25 81 GLU B N 1
ATOM 1363 C CA . GLU B 1 81 ? 10.117 -0.212 -18.172 1 97.25 81 GLU B CA 1
ATOM 1364 C C . GLU B 1 81 ? 9.773 -0.46 -16.703 1 97.25 81 GLU B C 1
ATOM 1366 O O . GLU B 1 81 ? 10.57 -0.168 -15.812 1 97.25 81 GLU B O 1
ATOM 1371 N N . GLN B 1 82 ? 8.617 -1.013 -16.5 1 96.81 82 GLN B N 1
ATOM 1372 C CA . GLN B 1 82 ? 8.195 -1.307 -15.133 1 96.81 82 GLN B CA 1
ATOM 1373 C C . GLN B 1 82 ? 9.023 -2.439 -14.531 1 96.81 82 GLN B C 1
ATOM 1375 O O . GLN B 1 82 ? 9.312 -2.438 -13.336 1 96.81 82 GLN B O 1
ATOM 1380 N N . VAL B 1 83 ? 9.383 -3.428 -15.336 1 97.88 83 VAL B N 1
ATOM 1381 C CA . VAL B 1 83 ? 10.25 -4.504 -14.859 1 97.88 83 VAL B CA 1
ATOM 1382 C C . VAL B 1 83 ? 11.555 -3.922 -14.328 1 97.88 83 VAL B C 1
ATOM 1384 O O . VAL B 1 83 ? 11.984 -4.246 -13.219 1 97.88 83 VAL B O 1
ATOM 1387 N N . GLU B 1 84 ? 12.148 -3.018 -15.062 1 98.06 84 GLU B N 1
ATOM 1388 C CA . GLU B 1 84 ? 13.43 -2.432 -14.664 1 98.06 84 GLU B CA 1
ATOM 1389 C C . GLU B 1 84 ? 13.273 -1.592 -13.398 1 98.06 84 GLU B C 1
ATOM 1391 O O . GLU B 1 84 ? 14.133 -1.632 -12.508 1 98.06 84 GLU B O 1
ATOM 1396 N N . SER B 1 85 ? 12.195 -0.874 -13.312 1 98.12 85 SER B N 1
ATOM 1397 C CA . SER B 1 85 ? 11.953 -0.02 -12.148 1 98.12 85 SER B CA 1
ATOM 1398 C C . SER B 1 85 ? 11.797 -0.847 -10.875 1 98.12 85 SER B C 1
ATOM 1400 O O . SER B 1 85 ? 12.398 -0.531 -9.852 1 98.12 85 SER B O 1
ATOM 1402 N N . ILE B 1 86 ? 11.023 -1.89 -10.969 1 98.06 86 ILE B N 1
ATOM 1403 C CA . ILE B 1 86 ? 10.766 -2.721 -9.797 1 98.06 86 ILE B CA 1
ATOM 1404 C C . ILE B 1 86 ? 12.031 -3.488 -9.422 1 98.06 86 ILE B C 1
ATOM 1406 O O . ILE B 1 86 ? 12.32 -3.682 -8.234 1 98.06 86 ILE B O 1
ATOM 1410 N N . LYS B 1 87 ? 12.766 -3.918 -10.406 1 97.69 87 LYS B N 1
ATOM 1411 C CA . LYS B 1 87 ? 14.031 -4.586 -10.117 1 97.69 87 LYS B CA 1
ATOM 1412 C C . LYS B 1 87 ? 14.984 -3.664 -9.367 1 97.69 87 LYS B C 1
ATOM 1414 O O . LYS B 1 87 ? 15.633 -4.082 -8.406 1 97.69 87 LYS B O 1
ATOM 1419 N N . LYS B 1 88 ? 15.078 -2.445 -9.805 1 97.62 88 LYS B N 1
ATOM 1420 C CA . LYS B 1 88 ? 15.906 -1.465 -9.109 1 97.62 88 LYS B CA 1
ATOM 1421 C C . LYS B 1 88 ? 15.461 -1.291 -7.664 1 97.62 88 LYS B C 1
ATOM 1423 O O . LYS B 1 88 ? 16.297 -1.162 -6.762 1 97.62 88 LYS B O 1
ATOM 1428 N N . ALA B 1 89 ? 14.172 -1.271 -7.469 1 97.88 89 ALA B N 1
ATOM 1429 C CA . ALA B 1 89 ? 13.633 -1.158 -6.113 1 97.88 89 ALA B CA 1
ATOM 1430 C C . ALA B 1 89 ? 14.062 -2.344 -5.254 1 97.88 89 ALA B C 1
ATOM 1432 O O . ALA B 1 89 ? 14.469 -2.168 -4.102 1 97.88 89 ALA B O 1
ATOM 1433 N N . ILE B 1 90 ? 13.969 -3.506 -5.801 1 97.12 90 ILE B N 1
ATOM 1434 C CA . ILE B 1 90 ? 14.328 -4.715 -5.07 1 97.12 90 ILE B CA 1
ATOM 1435 C C . ILE B 1 90 ? 15.82 -4.688 -4.742 1 97.12 90 ILE B C 1
ATOM 1437 O O . ILE B 1 90 ? 16.219 -5.004 -3.619 1 97.12 90 ILE B O 1
ATOM 1441 N N . GLU B 1 91 ? 16.609 -4.242 -5.641 1 96.94 91 GLU B N 1
ATOM 1442 C CA . GLU B 1 91 ? 18.047 -4.164 -5.453 1 96.94 91 GLU B CA 1
ATOM 1443 C C . GLU B 1 91 ? 18.406 -3.156 -4.367 1 96.94 91 GLU B C 1
ATOM 1445 O O . GLU B 1 91 ? 19.406 -3.32 -3.67 1 96.94 91 GLU B O 1
ATOM 1450 N N . PHE B 1 92 ? 17.641 -2.191 -4.238 1 97.31 92 PHE B N 1
ATOM 1451 C CA . PHE B 1 92 ? 17.859 -1.178 -3.213 1 97.31 92 PHE B CA 1
ATOM 1452 C C . PHE B 1 92 ? 17.859 -1.806 -1.823 1 97.31 92 PHE B C 1
ATOM 1454 O O . PHE B 1 92 ? 18.531 -1.304 -0.915 1 97.31 92 PHE B O 1
ATOM 1461 N N . PHE B 1 93 ? 17.219 -2.844 -1.608 1 95.44 93 PHE B N 1
ATOM 1462 C CA . PHE B 1 93 ? 17.062 -3.436 -0.283 1 95.44 93 PHE B CA 1
ATOM 1463 C C . PHE B 1 93 ? 18.062 -4.578 -0.088 1 95.44 93 PHE B C 1
ATOM 1465 O O . PHE B 1 93 ? 18.094 -5.207 0.972 1 95.44 93 PHE B O 1
ATOM 1472 N N . VAL B 1 94 ? 18.703 -4.961 -1.057 1 87.12 94 VAL B N 1
ATOM 1473 C CA . VAL B 1 94 ? 19.734 -5.984 -0.952 1 87.12 94 VAL B CA 1
ATOM 1474 C C . VAL B 1 94 ? 21.062 -5.336 -0.568 1 87.12 94 VAL B C 1
ATOM 1476 O O . VAL B 1 94 ? 21.328 -4.191 -0.936 1 87.12 94 VAL B O 1
#

Nearest PDB structures (foldseek):
  6zgn-assembly1_A  TM=5.558E-01  e=8.553E-01  Streptococcus thermophilus
  1pt2-assembly1_A  TM=4.732E-01  e=3.494E+00  Bacillus subtilis
  3byk-assembly1_A  TM=4.756E-01  e=4.744E+00  Bacillus subtilis
  6zgn-assembly1_A  TM=5.434E-01  e=9.966E-01  Streptococcus thermophilus
  1pt2-assembly1_A  TM=4.734E-01  e=5.442E+00  Bacillus subtilis

Radius of gyration: 16.59 Å; Cα contacts (8 Å, |Δi|>4): 345; chains: 2; bounding box: 46×43×40 Å

pLDDT: mean 89.34, std 12.51, range [33.34, 98.12]

Organism: NCBI:txid2813360

Solvent-accessible surface area (backbone atoms only — not comparable to full-atom values): 10168 Å² total; per-residue (Å²): 129,88,64,53,64,49,78,42,86,62,47,78,50,46,77,49,96,51,37,35,33,29,43,29,24,37,16,66,44,60,69,45,80,81,31,45,83,37,41,28,38,29,41,74,74,32,49,56,57,95,86,35,73,44,61,45,75,46,46,70,74,58,40,54,20,35,52,49,13,45,37,52,49,21,57,76,68,65,35,62,70,54,34,53,34,40,50,53,55,56,53,67,76,103,128,88,64,53,64,46,80,42,87,61,46,80,50,46,76,49,96,52,37,34,33,30,40,26,25,36,16,65,42,60,69,44,82,80,31,44,83,38,40,30,39,30,40,74,73,32,49,58,57,95,86,35,74,45,60,44,76,46,45,71,74,59,41,55,19,35,52,51,12,46,37,50,48,22,57,74,67,66,35,61,69,54,34,52,34,40,49,52,54,55,53,69,76,100

Sequence (188 aa):
MNMVSYWKDFEEVHTDEGLVLIVGWYDHKNKNNGGSKALGVHWGDYPQSRGVLSPCVIPVSTRSAILSGLLHQAVSKSDLEQVESIKKAIEFFVMNMVSYWKDFEEVHTDEGLVLIVGWYDHKNKNNGGSKALGVHWGDYPQSRGVLSPCVIPVSTRSAILSGLLHQAVSKSDLEQVESIKKAIEFFV

Secondary structure (DSSP, 8-state):
-----EEEEEEEEEEETTEEEEEEEEEGGGTTTT-EEEEEEEETTBSEETTEE-PEEEPHHHHHHHHHHHHHHHHHTT-HHHHHHHHHHHHHT-/-----EEEEEEEEEEETTEEEEEEEEEGGGTTTT-EEEEEEEETTBSEETTEE-PEEEPHHHHHHHHHHHHHHHHHTT-HHHHHHHHHHHHHT-

Foldseek 3Di:
DQLDKDWDPKDWQDDDQQKTKIWGFIQHRVPPVTGDIFIWIAGNQPDDDPSHRDTDTDDPVVVVVVLVVQLVVCVVVVVVSSNVSSVVRVVSND/DQLDKDWDPKDWLDDDQQKTKIWGFIQRRVPPVTGDIFIWIAGNQPDDDPSHRDTDTDDDVVVVVVLVVQLVVCVVVVVVSSNVSSVVSVVSND